Protein AF-A0A3M1QID0-F1 (afdb_monomer)

Structure (mmCIF, N/CA/C/O backbone):
data_AF-A0A3M1QID0-F1
#
_entry.id   AF-A0A3M1QID0-F1
#
loop_
_atom_site.group_PDB
_atom_site.id
_atom_site.type_symbol
_atom_site.label_atom_id
_atom_site.label_alt_id
_atom_site.label_comp_id
_atom_site.label_asym_id
_atom_site.label_entity_id
_atom_site.label_seq_id
_atom_site.pdbx_PDB_ins_code
_atom_site.Cartn_x
_atom_site.Cartn_y
_atom_site.Cartn_z
_atom_site.occupancy
_atom_site.B_iso_or_equiv
_atom_site.auth_seq_id
_atom_site.auth_comp_id
_atom_site.auth_asym_id
_atom_site.auth_atom_id
_atom_site.pdbx_PDB_model_num
ATOM 1 N N . MET A 1 1 ? -3.980 -18.254 -48.954 1.00 42.53 1 MET A N 1
ATOM 2 C CA . MET A 1 1 ? -3.684 -19.179 -47.838 1.00 42.53 1 MET A CA 1
ATOM 3 C C . MET A 1 1 ? -2.263 -19.704 -47.982 1.00 42.53 1 MET A C 1
ATOM 5 O O . MET A 1 1 ? -1.994 -20.414 -48.941 1.00 42.53 1 MET A O 1
ATOM 9 N N . ARG A 1 2 ? -1.360 -19.345 -47.063 1.00 31.91 2 ARG A N 1
ATOM 10 C CA . ARG A 1 2 ? -0.103 -20.068 -46.812 1.00 31.91 2 ARG A CA 1
ATOM 11 C C . ARG A 1 2 ? 0.098 -20.136 -45.296 1.00 31.91 2 ARG A C 1
ATOM 13 O O . ARG A 1 2 ? 0.408 -19.140 -44.660 1.00 31.91 2 ARG A O 1
ATOM 20 N N . THR A 1 3 ? -0.290 -21.299 -44.778 1.00 32.94 3 THR A N 1
ATOM 21 C CA . THR A 1 3 ? 0.279 -22.064 -43.659 1.00 32.94 3 THR A CA 1
ATOM 22 C C . THR A 1 3 ? 1.060 -21.300 -42.591 1.00 32.94 3 THR A C 1
ATOM 24 O O . THR A 1 3 ? 2.197 -20.888 -42.797 1.00 32.94 3 THR A O 1
ATOM 27 N N . GLY A 1 4 ? 0.461 -21.222 -41.401 1.00 40.59 4 GLY A N 1
ATOM 28 C CA . GLY A 1 4 ? 1.170 -20.901 -40.173 1.00 40.59 4 GLY A CA 1
ATOM 29 C C . GLY A 1 4 ? 2.030 -22.062 -39.679 1.00 40.59 4 GLY A C 1
ATOM 30 O O . GLY A 1 4 ? 1.655 -23.224 -39.815 1.00 40.59 4 GLY A O 1
ATOM 31 N N . VAL A 1 5 ? 3.144 -21.704 -39.041 1.00 35.25 5 VAL A N 1
ATOM 32 C CA . VAL A 1 5 ? 3.757 -22.443 -37.933 1.00 35.25 5 VAL A CA 1
ATOM 33 C C . VAL A 1 5 ? 4.353 -21.394 -36.986 1.00 35.25 5 VAL A C 1
ATOM 35 O O . VAL A 1 5 ? 5.498 -20.990 -37.143 1.00 35.25 5 VAL A O 1
ATOM 38 N N . LEU A 1 6 ? 3.580 -20.928 -36.002 1.00 33.59 6 LEU A N 1
ATOM 39 C CA . LEU A 1 6 ? 4.153 -20.310 -34.803 1.00 33.59 6 LEU A CA 1
ATOM 40 C C . LEU A 1 6 ? 4.388 -21.436 -33.794 1.00 33.59 6 LEU A C 1
ATOM 42 O O . LEU A 1 6 ? 3.472 -21.859 -33.093 1.00 33.59 6 LEU A O 1
ATOM 46 N N . LYS A 1 7 ? 5.615 -21.960 -33.754 1.00 45.12 7 LYS A N 1
ATOM 47 C CA . LYS A 1 7 ? 6.103 -22.814 -32.660 1.00 45.12 7 LYS A CA 1
ATOM 48 C C . LYS A 1 7 ? 7.164 -22.046 -31.869 1.00 45.12 7 LYS A C 1
ATOM 50 O O . LYS A 1 7 ? 8.354 -22.250 -32.068 1.00 45.12 7 LYS A O 1
ATOM 55 N N . LEU A 1 8 ? 6.709 -21.130 -31.015 1.00 41.72 8 LEU A N 1
ATOM 56 C CA . LEU A 1 8 ? 7.476 -20.404 -29.989 1.00 41.72 8 LEU A CA 1
ATOM 57 C C . LEU A 1 8 ? 7.807 -21.258 -28.753 1.00 41.72 8 LEU A C 1
ATOM 59 O O . LEU A 1 8 ? 7.217 -21.032 -27.704 1.00 41.72 8 LEU A O 1
ATOM 63 N N . ASN A 1 9 ? 8.702 -22.248 -28.848 1.00 41.19 9 ASN A N 1
ATOM 64 C CA . ASN A 1 9 ? 9.248 -22.907 -27.651 1.00 41.19 9 ASN A CA 1
ATOM 65 C C . ASN A 1 9 ? 10.181 -21.946 -26.884 1.00 41.19 9 ASN A C 1
ATOM 67 O O . ASN A 1 9 ? 11.049 -21.301 -27.470 1.00 41.19 9 ASN A O 1
ATOM 71 N N . ASN A 1 10 ? 10.032 -21.906 -25.558 1.00 48.72 10 ASN A N 1
ATOM 72 C CA . ASN A 1 10 ? 10.551 -20.885 -24.636 1.00 48.72 10 ASN A CA 1
ATOM 73 C C . ASN A 1 10 ? 12.077 -20.944 -24.344 1.00 48.72 10 ASN A C 1
ATOM 75 O O . ASN A 1 10 ? 12.489 -20.881 -23.187 1.00 48.72 10 ASN A O 1
ATOM 79 N N . LYS A 1 11 ? 12.934 -21.133 -25.364 1.00 53.72 11 LYS A N 1
ATOM 80 C CA . LYS A 1 11 ? 14.414 -21.184 -25.226 1.00 53.72 11 LYS A CA 1
ATOM 81 C C . LYS A 1 11 ? 15.200 -20.871 -26.520 1.00 53.72 11 LYS A C 1
ATOM 83 O O . LYS A 1 11 ? 16.335 -21.319 -26.671 1.00 53.72 11 LYS A O 1
ATOM 88 N N . ALA A 1 12 ? 14.618 -20.142 -27.476 1.00 73.00 12 ALA A N 1
ATOM 89 C CA . ALA A 1 12 ? 15.264 -19.869 -28.765 1.00 73.00 12 ALA A CA 1
ATOM 90 C C . ALA A 1 12 ? 16.208 -18.646 -28.723 1.00 73.00 12 ALA A C 1
ATOM 92 O O . ALA A 1 12 ? 15.858 -17.584 -28.202 1.00 73.00 12 ALA A O 1
ATOM 93 N N . LEU A 1 13 ? 17.408 -18.810 -29.292 1.00 88.94 13 LEU A N 1
ATOM 94 C CA . LEU A 1 13 ? 18.348 -17.733 -29.607 1.00 88.94 13 LEU A CA 1
ATOM 95 C C . LEU A 1 13 ? 18.181 -17.347 -31.081 1.00 88.94 13 LEU A C 1
ATOM 97 O O . LEU A 1 13 ? 18.498 -18.148 -31.957 1.00 88.94 13 LEU A O 1
ATOM 101 N N . LEU A 1 14 ? 17.724 -16.126 -31.329 1.00 93.50 14 LEU A N 1
ATOM 102 C CA . LEU A 1 14 ? 17.478 -15.560 -32.649 1.00 93.50 14 LEU A CA 1
ATOM 103 C C . LEU A 1 14 ? 18.745 -14.958 -33.254 1.00 93.50 14 LEU A C 1
ATOM 105 O O . LEU A 1 14 ? 19.586 -14.377 -32.561 1.00 93.50 14 LEU A O 1
ATOM 109 N N . THR A 1 15 ? 18.857 -15.065 -34.566 1.00 95.50 15 THR A N 1
ATOM 110 C CA . THR A 1 15 ? 19.813 -14.336 -35.398 1.00 95.50 15 THR A CA 1
ATOM 111 C C . THR A 1 15 ? 19.388 -12.881 -35.579 1.00 95.50 15 THR A C 1
ATOM 113 O O . THR A 1 15 ? 18.248 -12.500 -35.329 1.00 95.50 15 THR A O 1
ATOM 116 N N . VAL A 1 16 ? 20.314 -12.044 -36.046 1.00 95.88 16 VAL A N 1
ATOM 117 C CA . VAL A 1 16 ? 20.016 -10.636 -36.340 1.00 95.88 16 VAL A CA 1
ATOM 118 C C . VAL A 1 16 ? 18.931 -10.490 -37.407 1.00 95.88 16 VAL A C 1
ATOM 120 O O . VAL A 1 16 ? 18.099 -9.597 -37.277 1.00 95.88 16 VAL A O 1
ATOM 123 N N . ASP A 1 17 ? 18.920 -11.363 -38.414 1.00 94.62 17 ASP A N 1
ATOM 124 C CA . ASP A 1 17 ? 17.930 -11.321 -39.490 1.00 94.62 17 ASP A CA 1
ATOM 125 C C . ASP A 1 17 ? 16.536 -11.701 -38.977 1.00 94.62 17 ASP A C 1
ATOM 127 O O . ASP A 1 17 ? 15.576 -10.988 -39.246 1.00 94.62 17 ASP A O 1
ATOM 131 N N . GLU A 1 18 ? 16.425 -12.722 -38.122 1.00 93.62 18 GLU A N 1
ATOM 132 C CA . GLU A 1 18 ? 15.147 -13.083 -37.488 1.00 93.62 18 GLU A CA 1
ATOM 133 C C . GLU A 1 18 ? 14.607 -11.959 -36.592 1.00 93.62 18 GLU A C 1
ATOM 135 O O . GLU A 1 18 ? 13.407 -11.687 -36.592 1.00 93.62 18 GLU A O 1
ATOM 140 N N . VAL A 1 19 ? 15.479 -11.259 -35.855 1.00 94.56 19 VAL A N 1
ATOM 141 C CA . VAL A 1 19 ? 15.074 -10.088 -35.056 1.00 94.56 19 VAL A CA 1
ATOM 142 C C . VAL A 1 19 ? 14.660 -8.916 -35.944 1.00 94.56 19 VAL A C 1
ATOM 144 O O . VAL A 1 19 ? 13.707 -8.205 -35.626 1.00 94.56 19 VAL A O 1
ATOM 147 N N . ALA A 1 20 ? 15.364 -8.703 -37.053 1.00 94.69 20 ALA A N 1
ATOM 148 C CA . ALA A 1 20 ? 15.052 -7.656 -38.017 1.00 94.69 20 ALA A CA 1
ATOM 149 C C . ALA A 1 20 ? 13.682 -7.888 -38.670 1.00 94.69 20 ALA A C 1
ATOM 151 O O . ALA A 1 20 ? 12.858 -6.971 -38.696 1.00 94.69 20 ALA A O 1
ATOM 152 N N . ASP A 1 21 ? 13.415 -9.123 -39.096 1.00 93.00 21 ASP A N 1
ATOM 153 C CA . ASP A 1 21 ? 12.131 -9.544 -39.655 1.00 93.00 21 ASP A CA 1
ATOM 154 C C . ASP A 1 21 ? 11.003 -9.412 -38.627 1.00 93.00 21 ASP A C 1
ATOM 156 O O . ASP A 1 21 ? 9.942 -8.857 -38.928 1.00 93.00 21 ASP A O 1
ATOM 160 N N . PHE A 1 22 ? 11.247 -9.855 -37.390 1.00 88.00 22 PHE A N 1
ATOM 161 C CA . PHE A 1 22 ? 10.277 -9.779 -36.299 1.00 88.00 22 PHE A CA 1
ATOM 162 C C . PHE A 1 22 ? 9.887 -8.333 -35.962 1.00 88.00 22 PHE A C 1
ATOM 164 O O . PHE A 1 22 ? 8.703 -8.001 -35.906 1.00 88.00 22 PHE A O 1
ATOM 171 N N . LEU A 1 23 ? 10.877 -7.450 -35.798 1.00 89.81 23 LEU A N 1
ATOM 172 C CA . LEU A 1 23 ? 10.670 -6.037 -35.455 1.00 89.81 23 LEU A CA 1
ATOM 173 C C . LEU A 1 23 ? 10.351 -5.153 -36.672 1.00 89.81 23 LEU A C 1
ATOM 175 O O . LEU A 1 23 ? 10.132 -3.952 -36.512 1.00 89.81 23 LEU A O 1
ATOM 179 N N . ARG A 1 24 ? 10.342 -5.725 -37.884 1.00 91.06 24 ARG A N 1
ATOM 180 C CA . ARG A 1 24 ? 10.158 -5.020 -39.165 1.00 91.06 24 ARG A CA 1
ATOM 181 C C . ARG A 1 24 ? 11.129 -3.849 -39.355 1.00 91.06 24 ARG A C 1
ATOM 183 O O . ARG A 1 24 ? 10.747 -2.767 -39.803 1.00 91.06 24 ARG A O 1
ATOM 190 N N . VAL A 1 25 ? 12.400 -4.069 -39.030 1.00 94.19 25 VAL A N 1
ATOM 191 C CA . VAL A 1 25 ? 13.491 -3.106 -39.251 1.00 94.19 25 VAL A CA 1
ATOM 192 C C . VAL A 1 25 ? 14.590 -3.719 -40.112 1.00 94.19 25 VAL A C 1
ATOM 194 O O . VAL A 1 25 ? 14.644 -4.921 -40.314 1.00 94.19 25 VAL A O 1
ATOM 197 N N . ALA A 1 26 ? 15.516 -2.899 -40.611 1.00 95.56 26 ALA A N 1
ATOM 198 C CA . ALA A 1 26 ? 16.684 -3.413 -41.322 1.00 95.56 26 ALA A CA 1
ATOM 199 C C . ALA A 1 26 ? 17.686 -4.106 -40.361 1.00 95.56 26 ALA A C 1
ATOM 201 O O . ALA A 1 26 ? 17.947 -3.558 -39.283 1.00 95.56 26 ALA A O 1
ATOM 202 N N . PRO A 1 27 ? 18.366 -5.202 -40.762 1.00 96.56 27 PRO A N 1
ATOM 203 C CA . PRO A 1 27 ? 19.400 -5.877 -39.957 1.00 96.56 27 PRO A CA 1
ATOM 204 C C . PRO A 1 27 ? 20.499 -4.945 -39.422 1.00 96.56 27 PRO A C 1
ATOM 206 O O . PRO A 1 27 ? 20.942 -5.055 -38.278 1.00 96.56 27 PRO A O 1
ATOM 209 N N . ASN A 1 28 ? 20.898 -3.940 -40.210 1.00 96.69 28 ASN A N 1
ATOM 210 C CA . ASN A 1 28 ? 21.876 -2.929 -39.791 1.00 96.69 28 ASN A CA 1
ATOM 211 C C . ASN A 1 28 ? 21.433 -2.124 -38.561 1.00 96.69 28 ASN A C 1
ATOM 213 O O . ASN A 1 28 ? 22.271 -1.735 -37.743 1.00 96.69 28 ASN A O 1
ATOM 217 N N . THR A 1 29 ? 20.129 -1.896 -38.406 1.00 94.75 29 THR A N 1
ATOM 218 C CA . THR A 1 29 ? 19.561 -1.233 -37.232 1.00 94.75 29 THR A CA 1
ATOM 219 C C . THR A 1 29 ? 19.743 -2.097 -35.986 1.00 94.75 29 THR A C 1
ATOM 221 O O . THR A 1 29 ? 20.198 -1.588 -34.961 1.00 94.75 29 THR A O 1
ATOM 224 N N . VAL A 1 30 ? 19.501 -3.405 -36.096 1.00 95.88 30 VAL A N 1
ATOM 225 C CA . VAL A 1 30 ? 19.703 -4.371 -35.007 1.00 95.88 30 VAL A CA 1
ATOM 226 C C . VAL A 1 30 ? 21.186 -4.478 -34.637 1.00 95.88 30 VAL A C 1
ATOM 228 O O . VAL A 1 30 ? 21.539 -4.376 -33.463 1.00 95.88 30 VAL A O 1
ATOM 231 N N . TYR A 1 31 ? 22.093 -4.553 -35.619 1.00 96.44 31 TYR A N 1
ATOM 232 C CA . TYR A 1 31 ? 23.538 -4.507 -35.352 1.00 96.44 31 TYR A CA 1
ATOM 233 C C . TYR A 1 31 ? 23.987 -3.217 -34.663 1.00 96.44 31 TYR A C 1
ATOM 235 O O . TYR A 1 31 ? 24.939 -3.243 -33.880 1.00 96.44 31 TYR A O 1
ATOM 243 N N . ARG A 1 32 ? 23.369 -2.076 -34.989 1.00 95.81 32 ARG A N 1
ATOM 244 C CA . ARG A 1 32 ? 23.659 -0.799 -34.328 1.00 95.81 32 ARG A CA 1
ATOM 245 C C . ARG A 1 32 ? 23.205 -0.835 -32.872 1.00 95.81 32 ARG A C 1
ATOM 247 O O . ARG A 1 32 ? 23.977 -0.427 -32.013 1.00 95.81 32 ARG A O 1
ATOM 254 N N . TRP A 1 33 ? 22.014 -1.365 -32.596 1.00 96.88 33 TRP A N 1
ATOM 255 C CA . TRP A 1 33 ? 21.509 -1.525 -31.231 1.00 96.88 33 TRP A CA 1
ATOM 256 C C . TRP A 1 33 ? 22.369 -2.469 -30.392 1.00 96.88 33 TRP A C 1
ATOM 258 O O . TRP A 1 33 ? 22.655 -2.154 -29.242 1.00 96.88 33 TRP A O 1
ATOM 268 N N . LEU A 1 34 ? 22.839 -3.577 -30.970 1.00 95.44 34 LEU A N 1
ATOM 269 C CA . LEU A 1 34 ? 23.759 -4.501 -30.298 1.00 95.44 34 LEU A CA 1
ATOM 270 C C . LEU A 1 34 ? 25.093 -3.826 -29.959 1.00 95.44 34 LEU A C 1
ATOM 272 O O . LEU A 1 34 ? 25.592 -3.943 -28.844 1.00 95.44 34 LEU A O 1
ATOM 276 N N . ARG A 1 35 ? 25.662 -3.078 -30.913 1.00 91.88 35 ARG A N 1
ATOM 277 C CA . ARG A 1 35 ? 26.931 -2.357 -30.721 1.00 91.88 35 ARG A CA 1
ATOM 278 C C . ARG A 1 35 ? 26.826 -1.230 -29.698 1.00 91.88 35 ARG A C 1
ATOM 280 O O . ARG A 1 35 ? 27.796 -0.976 -28.995 1.00 91.88 35 ARG A O 1
ATOM 287 N N . SER A 1 36 ? 25.676 -0.564 -29.624 1.00 87.62 36 SER A N 1
ATOM 288 C CA . SER A 1 36 ? 25.431 0.507 -28.656 1.00 87.62 36 SER A CA 1
ATOM 289 C C . SER A 1 36 ? 24.945 -0.000 -27.295 1.00 87.62 36 SER A C 1
ATOM 291 O O . SER A 1 36 ? 24.680 0.816 -26.421 1.00 87.62 36 SER A O 1
ATOM 293 N N . GLY A 1 37 ? 24.739 -1.312 -27.127 1.00 88.31 37 GLY A N 1
ATOM 294 C CA . GLY A 1 37 ? 24.158 -1.901 -25.916 1.00 88.31 37 GLY A CA 1
ATOM 295 C C . GLY A 1 37 ? 22.661 -1.631 -25.720 1.00 88.31 37 GLY A C 1
ATOM 296 O O . GLY A 1 37 ? 22.132 -1.929 -24.655 1.00 88.31 37 GLY A O 1
ATOM 297 N N . LYS A 1 38 ? 21.966 -1.088 -26.731 1.00 84.50 38 LYS A N 1
ATOM 298 C CA . LYS A 1 38 ? 20.527 -0.777 -26.661 1.00 84.50 38 LYS A CA 1
ATOM 299 C C . LYS A 1 38 ? 19.665 -2.049 -26.641 1.00 84.50 38 LYS A C 1
ATOM 301 O O . LYS A 1 38 ? 18.613 -2.060 -26.018 1.00 84.50 38 LYS A O 1
ATOM 306 N N . ILE A 1 39 ? 20.122 -3.111 -27.302 1.00 92.00 39 ILE A N 1
ATOM 307 C CA . ILE A 1 39 ? 19.584 -4.466 -27.148 1.00 92.00 39 ILE A CA 1
ATOM 308 C C . ILE A 1 39 ? 20.739 -5.380 -26.741 1.00 92.00 39 ILE A C 1
ATOM 310 O O . ILE A 1 39 ? 21.833 -5.287 -27.307 1.00 92.00 39 ILE A O 1
ATOM 314 N N . LYS A 1 40 ? 20.527 -6.232 -25.736 1.00 90.75 40 LYS A N 1
ATOM 315 C CA . LYS A 1 40 ? 21.556 -7.174 -25.283 1.00 90.75 40 LYS A CA 1
ATOM 316 C C . LYS A 1 40 ? 21.588 -8.385 -26.213 1.00 90.75 40 LYS A C 1
ATOM 318 O O . LYS A 1 40 ? 20.560 -8.877 -26.655 1.00 90.75 40 LYS A O 1
ATOM 323 N N . GLY A 1 41 ? 22.779 -8.889 -26.496 1.00 91.75 41 GLY A N 1
ATOM 324 C CA . GLY A 1 41 ? 22.961 -10.118 -27.258 1.00 91.75 41 GLY A CA 1
ATOM 325 C C . GLY A 1 41 ? 24.248 -10.809 -26.847 1.00 91.75 41 GLY A C 1
ATOM 326 O O . GLY A 1 41 ? 25.115 -10.216 -26.204 1.00 91.75 41 GLY A O 1
ATOM 327 N N . THR A 1 42 ? 24.385 -12.067 -27.232 1.00 92.88 42 THR A N 1
ATOM 328 C CA . THR A 1 42 ? 25.607 -12.841 -27.037 1.00 92.88 42 THR A CA 1
ATOM 329 C C . THR A 1 42 ? 26.225 -13.118 -28.392 1.00 92.88 42 THR A C 1
ATOM 331 O O . THR A 1 42 ? 25.551 -13.534 -29.334 1.00 92.88 42 THR A O 1
ATOM 334 N N . LYS A 1 43 ? 27.530 -12.887 -28.506 1.00 91.62 43 LYS A N 1
ATOM 335 C CA . LYS A 1 43 ? 28.266 -13.224 -29.717 1.00 91.62 43 LYS A CA 1
ATOM 336 C C . LYS A 1 43 ? 28.689 -14.688 -29.649 1.00 91.62 43 LYS A C 1
ATOM 338 O O . LYS A 1 43 ? 29.440 -15.067 -28.754 1.00 91.62 43 LYS A O 1
ATOM 343 N N . ILE A 1 44 ? 28.204 -15.500 -30.584 1.00 89.44 44 ILE A N 1
ATOM 344 C CA . ILE A 1 44 ? 28.555 -16.918 -30.704 1.00 89.44 44 ILE A CA 1
ATOM 345 C C . ILE A 1 44 ? 29.288 -17.084 -32.036 1.00 89.44 44 ILE A C 1
ATOM 347 O O . ILE A 1 44 ? 28.708 -16.968 -33.115 1.00 89.44 44 ILE A O 1
ATOM 351 N N . GLY A 1 45 ? 30.608 -17.272 -31.963 1.00 91.62 45 GLY A N 1
ATOM 352 C CA . GLY A 1 45 ? 31.477 -17.227 -33.138 1.00 91.62 45 GLY A CA 1
ATOM 353 C C . GLY A 1 45 ? 31.491 -15.836 -33.788 1.00 91.62 45 GLY A C 1
ATOM 354 O O . GLY A 1 45 ? 31.833 -14.838 -33.150 1.00 91.62 45 GLY A O 1
ATOM 355 N N . LYS A 1 46 ? 31.143 -15.763 -35.080 1.00 88.44 46 LYS A N 1
ATOM 356 C CA . LYS A 1 46 ? 31.091 -14.497 -35.840 1.00 88.44 46 LYS A CA 1
ATOM 357 C C . LYS A 1 46 ? 29.721 -13.822 -35.813 1.00 88.44 46 LYS A C 1
ATOM 359 O O . LYS A 1 46 ? 29.610 -12.681 -36.255 1.00 88.44 46 LYS A O 1
ATOM 364 N N . GLU A 1 47 ? 28.708 -14.488 -35.277 1.00 91.50 47 GLU A N 1
ATOM 365 C CA . GLU A 1 47 ? 27.331 -14.024 -35.348 1.00 91.50 47 GLU A CA 1
ATOM 366 C C . GLU A 1 47 ? 26.806 -13.598 -33.979 1.00 91.50 47 GLU A C 1
ATOM 368 O O . GLU A 1 47 ? 27.253 -14.066 -32.930 1.00 91.50 47 GLU A O 1
ATOM 373 N N . TRP A 1 48 ? 25.838 -12.687 -33.998 1.00 95.69 48 TRP A N 1
ATOM 374 C CA . TRP A 1 48 ? 25.085 -12.332 -32.806 1.00 95.69 48 TRP A CA 1
ATOM 375 C C . TRP A 1 48 ? 23.900 -13.271 -32.640 1.00 95.69 48 TRP A C 1
ATOM 377 O O . TRP A 1 48 ? 23.281 -13.714 -33.614 1.00 95.69 48 TRP A O 1
ATOM 387 N N . ARG A 1 49 ? 23.607 -13.564 -31.381 1.00 94.06 49 ARG A N 1
ATOM 388 C CA . ARG A 1 49 ? 22.432 -14.291 -30.941 1.00 94.06 49 ARG A CA 1
ATOM 389 C C . ARG A 1 49 ? 21.717 -13.478 -29.879 1.00 94.06 49 ARG A C 1
ATOM 391 O O . ARG A 1 49 ? 22.351 -12.965 -28.958 1.00 94.06 49 ARG A O 1
ATOM 398 N N . ILE A 1 50 ? 20.412 -13.342 -30.030 1.00 93.75 50 ILE A N 1
ATOM 399 C CA . ILE A 1 50 ? 19.556 -12.543 -29.157 1.00 93.75 50 ILE A CA 1
ATOM 400 C C . ILE A 1 50 ? 18.485 -13.488 -28.636 1.00 93.75 50 ILE A C 1
ATOM 402 O O . ILE A 1 50 ? 17.843 -14.172 -29.427 1.00 93.75 50 ILE A O 1
ATOM 406 N N . SER A 1 51 ? 18.312 -13.604 -27.322 1.00 90.06 51 SER A N 1
ATOM 407 C CA . SER A 1 51 ? 17.216 -14.433 -26.820 1.00 90.06 51 SER A CA 1
ATOM 408 C C . SER A 1 51 ? 15.883 -13.814 -27.228 1.00 90.06 51 SER A C 1
ATOM 410 O O . SER A 1 51 ? 15.734 -12.592 -27.182 1.00 90.06 51 SER A O 1
ATOM 412 N N . GLN A 1 52 ? 14.911 -14.655 -27.591 1.00 83.06 52 GLN A N 1
ATOM 413 C CA . GLN A 1 52 ? 13.546 -14.205 -27.890 1.00 83.06 52 GLN A CA 1
ATOM 414 C C . GLN A 1 52 ? 13.016 -13.278 -26.782 1.00 83.06 52 GLN A C 1
ATOM 416 O O . GLN A 1 52 ? 12.505 -12.209 -27.079 1.00 83.06 52 GLN A O 1
ATOM 421 N N . SER A 1 53 ? 13.279 -13.609 -25.511 1.00 73.88 53 SER A N 1
ATOM 422 C CA . SER A 1 53 ? 12.884 -12.789 -24.361 1.00 73.88 53 SER A CA 1
ATOM 423 C C . SER A 1 53 ? 13.416 -11.352 -24.402 1.00 73.88 53 SER A C 1
ATOM 425 O O . SER A 1 53 ? 12.688 -10.432 -24.057 1.00 73.88 53 SER A O 1
ATOM 427 N N . VAL A 1 54 ? 14.662 -11.141 -24.840 1.00 82.69 54 VAL A N 1
ATOM 428 C CA . VAL A 1 54 ? 15.253 -9.798 -24.944 1.00 82.69 54 VAL A CA 1
ATOM 429 C C . VAL A 1 54 ? 14.642 -9.029 -26.114 1.00 82.69 54 VAL A C 1
ATOM 431 O O . VAL A 1 54 ? 14.505 -7.812 -26.042 1.00 82.69 54 VAL A O 1
ATOM 434 N N . VAL A 1 55 ? 14.262 -9.722 -27.191 1.00 87.69 55 VAL A N 1
ATOM 435 C CA . VAL A 1 55 ? 13.555 -9.104 -28.321 1.00 87.69 55 VAL A CA 1
ATOM 436 C C . VAL A 1 55 ? 12.141 -8.706 -27.927 1.00 87.69 55 VAL A C 1
ATOM 438 O O . VAL A 1 55 ? 11.726 -7.595 -28.240 1.00 87.69 55 VAL A O 1
ATOM 441 N N . ASP A 1 56 ? 11.431 -9.577 -27.215 1.00 78.94 56 ASP A N 1
ATOM 442 C CA . ASP A 1 56 ? 10.075 -9.312 -26.742 1.00 78.94 56 ASP A CA 1
ATOM 443 C C . ASP A 1 56 ? 10.058 -8.147 -25.740 1.00 78.94 56 ASP A C 1
ATOM 445 O O . ASP A 1 56 ? 9.227 -7.252 -25.859 1.00 78.94 56 ASP A O 1
ATOM 449 N N . GLU A 1 57 ? 11.016 -8.091 -24.807 1.00 74.94 57 GLU A N 1
ATOM 450 C CA . GLU A 1 57 ? 11.216 -6.954 -23.892 1.00 74.94 57 GLU A CA 1
ATOM 451 C C . GLU A 1 57 ? 11.499 -5.664 -24.670 1.00 74.94 57 GLU A C 1
ATOM 453 O O . GLU A 1 57 ? 10.841 -4.645 -24.470 1.00 74.94 57 GLU A O 1
ATOM 458 N N . PHE A 1 58 ? 12.425 -5.720 -25.629 1.00 84.19 58 PHE A N 1
ATOM 459 C CA . PHE A 1 58 ? 12.790 -4.571 -26.454 1.00 84.19 58 PHE A CA 1
ATOM 460 C C . PHE A 1 58 ? 11.629 -4.050 -27.318 1.00 84.19 58 PHE A C 1
ATOM 462 O O . PHE A 1 58 ? 11.545 -2.852 -27.591 1.00 84.19 58 PHE A O 1
ATOM 469 N N . ALA A 1 59 ? 10.742 -4.945 -27.754 1.00 82.00 59 ALA A N 1
ATOM 470 C CA . ALA A 1 59 ? 9.551 -4.629 -28.536 1.00 82.00 59 ALA A CA 1
ATOM 471 C C . ALA A 1 59 ? 8.364 -4.149 -27.683 1.00 82.00 59 ALA A C 1
ATOM 473 O O . ALA A 1 59 ? 7.330 -3.791 -28.246 1.00 82.00 59 ALA A O 1
ATOM 474 N N . GLY A 1 60 ? 8.480 -4.188 -26.349 1.00 68.44 60 GLY A N 1
ATOM 475 C CA . GLY A 1 60 ? 7.352 -3.984 -25.436 1.00 68.44 60 GLY A CA 1
ATOM 476 C C . GLY A 1 60 ? 6.304 -5.104 -25.498 1.00 68.44 60 GLY A C 1
ATOM 477 O O . GLY A 1 60 ? 5.187 -4.920 -25.028 1.00 68.44 60 GLY A O 1
ATOM 478 N N . LEU A 1 61 ? 6.645 -6.252 -26.096 1.00 60.56 61 LEU A N 1
ATOM 479 C CA . LEU A 1 61 ? 5.785 -7.435 -26.221 1.00 60.56 61 LEU A CA 1
ATOM 480 C C . LEU A 1 61 ? 5.839 -8.331 -24.979 1.00 60.56 61 LEU A C 1
ATOM 482 O O . LEU A 1 61 ? 4.902 -9.088 -24.737 1.00 60.56 61 LEU A O 1
ATOM 486 N N . ASN A 1 62 ? 6.871 -8.190 -24.142 1.00 48.16 62 ASN A N 1
ATOM 487 C CA . ASN A 1 62 ? 6.814 -8.642 -22.753 1.00 48.16 62 ASN A CA 1
ATOM 488 C C . ASN A 1 62 ? 6.040 -7.635 -21.890 1.00 48.16 62 ASN A C 1
ATOM 490 O O . ASN A 1 62 ? 6.575 -7.124 -20.923 1.00 48.16 62 ASN A O 1
ATOM 494 N N . THR A 1 63 ? 4.777 -7.378 -22.238 1.00 47.28 63 THR A N 1
ATOM 495 C CA . THR A 1 63 ? 3.738 -7.063 -21.235 1.00 47.28 63 THR A CA 1
ATOM 496 C C . THR A 1 63 ? 3.100 -8.353 -20.691 1.00 47.28 63 THR A C 1
ATOM 498 O O . THR A 1 63 ? 2.067 -8.334 -20.027 1.00 47.28 63 THR A O 1
ATOM 501 N N . THR A 1 64 ? 3.677 -9.511 -21.033 1.00 45.75 64 THR A N 1
ATOM 502 C CA . THR A 1 64 ? 3.246 -10.838 -20.587 1.00 45.75 64 THR A CA 1
ATOM 503 C C . THR A 1 64 ? 4.453 -11.720 -20.267 1.00 45.75 64 THR A C 1
ATOM 505 O O . THR A 1 64 ? 4.672 -12.763 -20.888 1.00 45.75 64 THR A O 1
ATOM 508 N N . GLY A 1 65 ? 5.251 -11.301 -19.286 1.00 36.09 65 GLY A N 1
ATOM 509 C CA . GLY A 1 65 ? 6.258 -12.127 -18.619 1.00 36.09 65 GLY A CA 1
ATOM 510 C C . GLY A 1 65 ? 5.674 -12.911 -17.440 1.00 36.09 65 GLY A C 1
ATOM 511 O O . GLY A 1 65 ? 6.035 -12.663 -16.299 1.00 36.09 65 GLY A O 1
ATOM 512 N N . GLY A 1 66 ? 4.788 -13.872 -17.724 1.00 37.09 66 GLY A N 1
ATOM 513 C CA . GLY A 1 66 ? 4.213 -14.813 -16.752 1.00 37.09 66 GLY A CA 1
ATOM 514 C C . GLY A 1 66 ? 2.686 -14.774 -16.739 1.00 37.09 66 GLY A C 1
ATOM 515 O O . GLY A 1 66 ? 2.079 -13.724 -16.580 1.00 37.09 66 GLY A O 1
ATOM 516 N N . ARG A 1 67 ? 2.022 -15.926 -16.908 1.00 43.09 67 ARG A N 1
ATOM 517 C CA . ARG A 1 67 ? 0.586 -16.058 -16.596 1.00 43.09 67 ARG A CA 1
ATOM 518 C C . ARG A 1 67 ? 0.414 -16.082 -15.074 1.00 43.09 67 ARG A C 1
ATOM 520 O O . ARG A 1 67 ? 0.043 -17.106 -14.508 1.00 43.09 67 ARG A O 1
ATOM 527 N N . GLY A 1 68 ? 0.768 -14.983 -14.426 1.00 47.84 68 GLY A N 1
ATOM 528 C CA . GLY A 1 68 ? 0.264 -14.617 -13.116 1.00 47.84 68 GLY A CA 1
ATOM 529 C C . GLY A 1 68 ? -0.956 -13.708 -13.295 1.00 47.84 68 GLY A C 1
ATOM 530 O O . GLY A 1 68 ? -1.096 -13.075 -14.344 1.00 47.84 68 GLY A O 1
ATOM 531 N N . PRO A 1 69 ? -1.875 -13.669 -12.326 1.00 49.62 69 PRO A N 1
ATOM 532 C CA . PRO A 1 69 ? -2.883 -12.612 -12.271 1.00 49.62 69 PRO A CA 1
ATOM 533 C C . PRO A 1 69 ? -2.212 -11.229 -12.255 1.00 49.62 69 PRO A C 1
ATOM 535 O O . PRO A 1 69 ? -1.142 -11.067 -11.667 1.00 49.62 69 PRO A O 1
ATOM 538 N N . SER A 1 70 ? -2.838 -10.229 -12.882 1.00 71.00 70 SER A N 1
ATOM 539 C CA . SER A 1 70 ? -2.411 -8.836 -12.707 1.00 71.00 70 SER A CA 1
ATOM 540 C C . SER A 1 70 ? -2.541 -8.421 -11.237 1.00 71.00 70 SER A C 1
ATOM 542 O O . SER A 1 70 ? -3.276 -9.046 -10.468 1.00 71.00 70 SER A O 1
ATOM 544 N N . LEU A 1 71 ? -1.853 -7.348 -10.833 1.00 72.00 71 LEU A N 1
ATOM 545 C CA . LEU A 1 71 ? -1.975 -6.815 -9.474 1.00 72.00 71 LEU A CA 1
ATOM 546 C C . LEU A 1 71 ? -3.445 -6.558 -9.114 1.00 72.00 71 LEU A C 1
ATOM 548 O O . LEU A 1 71 ? -3.907 -7.018 -8.077 1.00 72.00 71 LEU A O 1
ATOM 552 N N . GLN A 1 72 ? -4.187 -5.915 -10.016 1.00 72.94 72 GLN A N 1
ATOM 553 C CA . GLN A 1 72 ? -5.620 -5.677 -9.853 1.00 72.94 72 GLN A CA 1
ATOM 554 C C . GLN A 1 72 ? -6.388 -6.994 -9.652 1.00 72.94 72 GLN A C 1
ATOM 556 O O . GLN A 1 72 ? -7.071 -7.152 -8.650 1.00 72.94 72 GLN A O 1
ATOM 561 N N . GLN A 1 73 ? -6.172 -7.996 -10.512 1.00 72.25 73 GLN A N 1
ATOM 562 C CA . GLN A 1 73 ? -6.835 -9.303 -10.393 1.00 72.25 73 GLN A CA 1
ATOM 563 C C . GLN A 1 73 ? -6.517 -10.033 -9.079 1.00 72.25 73 GLN A C 1
ATOM 565 O O . GLN A 1 73 ? -7.373 -10.742 -8.548 1.00 72.25 73 GLN A O 1
ATOM 570 N N . LEU A 1 74 ? -5.297 -9.897 -8.549 1.00 74.69 74 LEU A N 1
ATOM 571 C CA . LEU A 1 74 ? -4.940 -10.478 -7.252 1.00 74.69 74 LEU A CA 1
ATOM 572 C C . LEU A 1 74 ? -5.678 -9.818 -6.103 1.00 74.69 74 LEU A C 1
ATOM 574 O O . LEU A 1 74 ? -6.172 -10.531 -5.227 1.00 74.69 74 LEU A O 1
ATOM 578 N N . LEU A 1 75 ? -5.700 -8.485 -6.106 1.00 78.00 75 LEU A N 1
ATOM 579 C CA . LEU A 1 75 ? -6.349 -7.687 -5.074 1.00 78.00 75 LEU A CA 1
ATOM 580 C C . LEU A 1 75 ? -7.871 -7.907 -5.109 1.00 78.00 75 LEU A C 1
ATOM 582 O O . LEU A 1 75 ? -8.476 -8.109 -4.061 1.00 78.00 75 LEU A O 1
ATOM 586 N N . ASP A 1 76 ? -8.472 -7.980 -6.298 1.00 74.94 76 ASP A N 1
ATOM 587 C CA . ASP A 1 76 ? -9.912 -8.208 -6.471 1.00 74.94 76 ASP A CA 1
ATOM 588 C C . ASP A 1 76 ? -10.361 -9.576 -5.943 1.00 74.94 76 ASP A C 1
ATOM 590 O O . ASP A 1 76 ? -11.381 -9.698 -5.267 1.00 74.94 76 ASP A O 1
ATOM 594 N N . ALA A 1 77 ? -9.620 -10.638 -6.275 1.00 69.19 77 ALA A N 1
ATOM 595 C CA . ALA A 1 77 ? -10.100 -12.004 -6.073 1.00 69.19 77 ALA A CA 1
ATOM 596 C C . ALA A 1 77 ? -9.824 -12.573 -4.672 1.00 69.19 77 ALA A C 1
ATOM 598 O O . ALA A 1 77 ? -10.422 -13.585 -4.305 1.00 69.19 77 ALA A O 1
ATOM 599 N N . ASN A 1 78 ? -8.896 -11.986 -3.907 1.00 71.56 78 ASN A N 1
ATOM 600 C CA . ASN A 1 78 ? -8.313 -12.664 -2.743 1.00 71.56 78 ASN A CA 1
ATOM 601 C C . ASN A 1 78 ? -8.346 -11.868 -1.439 1.00 71.56 78 ASN A C 1
ATOM 603 O O . ASN A 1 78 ? -7.788 -12.349 -0.452 1.00 71.56 78 ASN A O 1
ATOM 607 N N . LEU A 1 79 ? -8.950 -10.682 -1.390 1.00 84.75 79 LEU A N 1
ATOM 608 C CA . LEU A 1 79 ? -8.909 -9.845 -0.190 1.00 84.75 79 LEU A CA 1
ATOM 609 C C . LEU A 1 79 ? -10.239 -9.868 0.563 1.00 84.75 79 LEU A C 1
ATOM 611 O O . LEU A 1 79 ? -11.304 -9.610 0.011 1.00 84.75 79 LEU A O 1
ATOM 615 N N . THR A 1 80 ? -10.161 -10.167 1.856 1.00 89.25 80 THR A N 1
ATOM 616 C CA . THR A 1 80 ? -11.300 -10.184 2.777 1.00 89.25 80 THR A CA 1
ATOM 617 C C . THR A 1 80 ? -10.878 -9.509 4.066 1.00 89.25 80 THR A C 1
ATOM 619 O O . THR A 1 80 ? -9.864 -9.896 4.638 1.00 89.25 80 THR A O 1
ATOM 622 N N . ALA A 1 81 ? -11.648 -8.532 4.539 1.00 92.56 81 ALA A N 1
ATOM 623 C CA . ALA A 1 81 ? -11.360 -7.904 5.821 1.00 92.56 81 ALA A CA 1
ATOM 624 C C . ALA A 1 81 ? -11.515 -8.911 6.987 1.00 92.56 81 ALA A C 1
ATOM 626 O O . ALA A 1 81 ? -12.457 -9.712 6.963 1.00 92.56 81 ALA A O 1
ATOM 627 N N . PRO A 1 82 ? -10.669 -8.835 8.030 1.00 94.62 82 PRO A N 1
ATOM 628 C CA . PRO A 1 82 ? -9.510 -7.951 8.144 1.00 94.62 82 PRO A CA 1
ATOM 629 C C . PRO A 1 82 ? -8.313 -8.456 7.323 1.00 94.62 82 PRO A C 1
ATOM 631 O O . PRO A 1 82 ? -8.003 -9.644 7.333 1.00 94.62 82 PRO A O 1
ATOM 634 N N . GLU A 1 83 ? -7.603 -7.549 6.655 1.00 93.00 83 GLU A N 1
ATOM 635 C CA . GLU A 1 83 ? -6.374 -7.871 5.923 1.00 93.00 83 GLU A CA 1
ATOM 636 C C . GLU A 1 83 ? -5.353 -6.732 6.069 1.00 93.00 83 GLU A C 1
ATOM 638 O O . GLU A 1 83 ? -5.693 -5.560 5.914 1.00 93.00 83 GLU A O 1
ATOM 643 N N . HIS A 1 84 ? -4.099 -7.081 6.358 1.00 95.25 84 HIS A N 1
ATOM 644 C CA . HIS A 1 84 ? -2.953 -6.176 6.417 1.00 95.25 84 HIS A CA 1
ATOM 645 C C . HIS A 1 84 ? -1.856 -6.694 5.483 1.00 95.25 84 HIS A C 1
ATOM 647 O O . HIS A 1 84 ? -1.211 -7.702 5.779 1.00 95.25 84 HIS A O 1
ATOM 653 N N . ILE A 1 85 ? -1.678 -6.019 4.348 1.00 93.81 85 ILE A N 1
ATOM 654 C CA . ILE A 1 85 ? -0.893 -6.493 3.208 1.00 93.81 85 ILE A CA 1
ATOM 655 C C . ILE A 1 85 ? 0.422 -5.721 3.145 1.00 93.81 85 ILE A C 1
ATOM 657 O O . ILE A 1 85 ? 0.432 -4.546 2.778 1.00 93.81 85 ILE A O 1
ATOM 661 N N . LEU A 1 86 ? 1.541 -6.378 3.438 1.00 92.56 86 LEU A N 1
ATOM 662 C CA . LEU A 1 86 ? 2.862 -5.786 3.220 1.00 92.56 86 LEU A CA 1
ATOM 663 C C . LEU A 1 86 ? 3.200 -5.804 1.730 1.00 92.56 86 LEU A C 1
ATOM 665 O O . LEU A 1 86 ? 3.118 -6.856 1.094 1.00 92.56 86 LEU A O 1
ATOM 669 N N . VAL A 1 87 ? 3.657 -4.680 1.183 1.00 88.62 87 VAL A N 1
ATOM 670 C CA . VAL A 1 87 ? 4.217 -4.630 -0.176 1.00 88.62 87 VAL A CA 1
ATOM 671 C C . VAL A 1 87 ? 5.570 -3.952 -0.148 1.00 88.62 87 VAL A C 1
ATOM 673 O O . VAL A 1 87 ? 5.703 -2.844 0.355 1.00 88.62 87 VAL A O 1
ATOM 676 N N . MET A 1 88 ? 6.586 -4.591 -0.712 1.00 84.75 88 MET A N 1
ATOM 677 C CA . MET A 1 88 ? 7.928 -4.011 -0.770 1.00 84.75 88 MET A CA 1
ATOM 678 C C . MET A 1 88 ? 8.134 -3.287 -2.098 1.00 84.75 88 MET A C 1
ATOM 680 O O . MET A 1 88 ? 7.866 -3.856 -3.155 1.00 84.75 88 MET A O 1
ATOM 684 N N . GLN A 1 89 ? 8.632 -2.053 -2.036 1.00 83.06 89 GLN A N 1
ATOM 685 C CA . GLN A 1 89 ? 8.959 -1.241 -3.207 1.00 83.06 89 GLN A CA 1
ATOM 686 C C . GLN A 1 89 ? 10.434 -0.855 -3.216 1.00 83.06 89 GLN A C 1
ATOM 688 O O . GLN A 1 89 ? 11.053 -0.654 -2.173 1.00 83.06 89 GLN A O 1
ATOM 693 N N . SER A 1 90 ? 11.006 -0.763 -4.415 1.00 78.69 90 SER A N 1
ATOM 694 C CA . SER A 1 90 ? 12.419 -0.403 -4.599 1.00 78.69 90 SER A CA 1
ATOM 695 C C . SER A 1 90 ? 12.660 1.106 -4.620 1.00 78.69 90 SER A C 1
ATOM 697 O O . SER A 1 90 ? 13.789 1.558 -4.453 1.00 78.69 90 SER A O 1
ATOM 699 N N . ASN A 1 91 ? 11.604 1.888 -4.843 1.00 81.06 91 ASN A N 1
ATOM 700 C CA . ASN A 1 91 ? 11.650 3.338 -4.878 1.00 81.06 91 ASN A CA 1
ATOM 701 C C . ASN A 1 91 ? 10.299 3.926 -4.447 1.00 81.06 91 ASN A C 1
ATOM 703 O O . ASN A 1 91 ? 9.284 3.234 -4.358 1.00 81.06 91 ASN A O 1
ATOM 707 N N . ARG A 1 92 ? 10.321 5.224 -4.151 1.00 86.31 92 ARG A N 1
ATOM 708 C CA . ARG A 1 92 ? 9.174 5.982 -3.648 1.00 86.31 92 ARG A CA 1
ATOM 709 C C . ARG A 1 92 ? 8.099 6.240 -4.706 1.00 86.31 92 ARG A C 1
ATOM 711 O O . ARG A 1 92 ? 6.930 6.310 -4.348 1.00 86.31 92 ARG A O 1
ATOM 718 N N . GLU A 1 93 ? 8.475 6.350 -5.977 1.00 84.62 93 GLU A N 1
ATOM 719 C CA . GLU A 1 93 ? 7.534 6.618 -7.074 1.00 84.62 93 GLU A CA 1
ATOM 720 C C . GLU A 1 93 ? 6.565 5.448 -7.284 1.00 84.62 93 GLU A C 1
ATOM 722 O O . GLU A 1 93 ? 5.352 5.643 -7.380 1.00 84.62 93 GLU A O 1
ATOM 727 N N . ASP A 1 94 ? 7.075 4.216 -7.227 1.00 84.88 94 ASP A N 1
ATOM 728 C CA . ASP A 1 94 ? 6.260 3.005 -7.374 1.00 84.88 94 ASP A CA 1
ATOM 729 C C . ASP A 1 94 ? 5.192 2.872 -6.274 1.00 84.88 94 ASP A C 1
ATOM 731 O O . ASP A 1 94 ? 4.153 2.241 -6.485 1.00 84.88 94 ASP A O 1
ATOM 735 N N . VAL A 1 95 ? 5.404 3.491 -5.103 1.00 89.56 95 VAL A N 1
ATOM 736 C CA . VAL A 1 95 ? 4.403 3.517 -4.025 1.00 89.56 95 VAL A CA 1
ATOM 737 C C . VAL A 1 95 ? 3.148 4.257 -4.470 1.00 89.56 95 VAL A C 1
ATOM 739 O O . VAL A 1 95 ? 2.053 3.770 -4.200 1.00 89.56 95 VAL A O 1
ATOM 742 N N . PHE A 1 96 ? 3.270 5.388 -5.169 1.00 89.38 96 PHE A N 1
ATOM 743 C CA . PHE A 1 96 ? 2.098 6.146 -5.616 1.00 89.38 96 PHE A CA 1
ATOM 744 C C . PHE A 1 96 ? 1.258 5.350 -6.615 1.00 89.38 96 PHE A C 1
ATOM 746 O O . PHE A 1 96 ? 0.034 5.319 -6.495 1.00 89.38 96 PHE A O 1
ATOM 753 N N . VAL A 1 97 ? 1.913 4.676 -7.565 1.00 86.81 97 VAL A N 1
ATOM 754 C CA . VAL A 1 97 ? 1.238 3.837 -8.567 1.00 86.81 97 VAL A CA 1
ATOM 755 C C . VAL A 1 97 ? 0.510 2.680 -7.885 1.00 86.81 97 VAL A C 1
ATOM 757 O O . VAL A 1 97 ? -0.693 2.508 -8.072 1.00 86.81 97 VAL A O 1
ATOM 760 N N . LEU A 1 98 ? 1.215 1.949 -7.017 1.00 88.62 98 LEU A N 1
ATOM 761 C CA . LEU A 1 98 ? 0.651 0.844 -6.245 1.00 88.62 98 LEU A CA 1
ATOM 762 C C . LEU A 1 98 ? -0.561 1.286 -5.410 1.00 88.62 98 LEU A C 1
ATOM 764 O O . LEU A 1 98 ? -1.589 0.610 -5.397 1.00 88.62 98 LEU A O 1
ATOM 768 N N . GLN A 1 99 ? -0.435 2.405 -4.693 1.00 94.31 99 GLN A N 1
ATOM 769 C CA . GLN A 1 99 ? -1.513 2.935 -3.863 1.00 94.31 99 GLN A CA 1
ATOM 770 C C . GLN A 1 99 ? -2.720 3.333 -4.711 1.00 94.31 99 GLN A C 1
ATOM 772 O O . GLN A 1 99 ? -3.844 2.994 -4.350 1.00 94.31 99 GLN A O 1
ATOM 777 N N . ALA A 1 100 ? -2.508 3.997 -5.849 1.00 92.69 100 ALA A N 1
ATOM 778 C CA . ALA A 1 100 ? -3.592 4.364 -6.752 1.00 92.69 100 ALA A CA 1
ATOM 779 C C . ALA A 1 100 ? -4.349 3.130 -7.267 1.00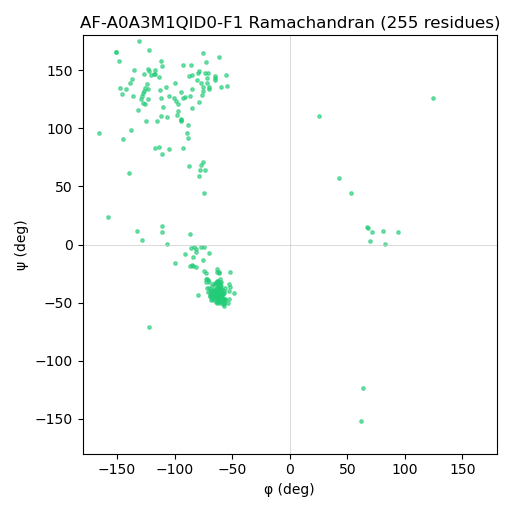 92.69 100 ALA A C 1
ATOM 781 O O . ALA A 1 100 ? -5.579 3.118 -7.248 1.00 92.69 100 ALA A O 1
ATOM 782 N N . ASP A 1 101 ? -3.638 2.082 -7.684 1.00 90.50 101 ASP A N 1
ATOM 783 C CA . ASP A 1 101 ? -4.264 0.858 -8.190 1.00 90.50 101 ASP A CA 1
ATOM 784 C C . ASP A 1 101 ? -5.050 0.124 -7.098 1.00 90.50 101 ASP A C 1
ATOM 786 O O . ASP A 1 101 ? -6.194 -0.272 -7.318 1.00 90.50 101 ASP A O 1
ATOM 790 N N . PHE A 1 102 ? -4.498 0.033 -5.887 1.00 94.38 102 PHE A N 1
ATOM 791 C CA . PHE A 1 102 ? -5.209 -0.516 -4.732 1.00 94.38 102 PHE A CA 1
ATOM 792 C C . PHE A 1 102 ? -6.484 0.272 -4.388 1.00 94.38 102 PHE A C 1
ATOM 794 O O . PHE A 1 102 ? -7.533 -0.313 -4.115 1.00 94.38 102 PHE A O 1
ATOM 801 N N . LEU A 1 103 ? -6.422 1.605 -4.423 1.00 96.00 103 LEU A N 1
ATOM 802 C CA . LEU A 1 103 ? -7.574 2.463 -4.137 1.00 96.00 103 LEU A CA 1
ATOM 803 C C . LEU A 1 103 ? -8.666 2.348 -5.208 1.00 96.00 103 LEU A C 1
ATOM 805 O O . LEU A 1 103 ? -9.848 2.389 -4.869 1.00 96.00 103 LEU A O 1
ATOM 809 N N . LYS A 1 104 ? -8.298 2.180 -6.485 1.00 94.00 104 LYS A N 1
ATOM 810 C CA . LYS A 1 104 ? -9.265 1.948 -7.573 1.00 94.00 104 LYS A CA 1
ATOM 811 C C . LYS A 1 104 ? -10.039 0.651 -7.374 1.00 94.00 104 LYS A C 1
ATOM 813 O O . LYS A 1 104 ? -11.252 0.668 -7.541 1.00 94.00 104 LYS A O 1
ATOM 818 N N . VAL A 1 105 ? -9.376 -0.419 -6.935 1.00 92.62 105 VAL A N 1
ATOM 819 C CA . VAL A 1 105 ? -10.047 -1.682 -6.586 1.00 92.62 105 VAL A CA 1
ATOM 820 C C . VAL A 1 105 ? -11.104 -1.458 -5.501 1.00 92.62 105 VAL A C 1
ATOM 822 O O . VAL A 1 105 ? -12.273 -1.806 -5.675 1.00 92.62 105 VAL A O 1
ATOM 825 N N . GLY A 1 106 ? -10.727 -0.802 -4.397 1.00 94.00 106 GLY A N 1
ATOM 826 C CA . GLY A 1 106 ? -11.673 -0.470 -3.328 1.00 94.00 106 GLY A CA 1
ATOM 827 C C . GLY A 1 106 ? -12.834 0.410 -3.810 1.00 94.00 106 GLY A C 1
ATOM 828 O O . GLY A 1 106 ? -13.982 0.208 -3.404 1.00 94.00 106 GLY A O 1
ATOM 829 N N . LEU A 1 107 ? -12.556 1.360 -4.709 1.00 94.94 107 LEU A N 1
ATOM 830 C CA . LEU A 1 107 ? -13.557 2.250 -5.297 1.00 94.94 107 LEU A CA 1
ATOM 831 C C . LEU A 1 107 ? -14.557 1.496 -6.179 1.00 94.94 107 LEU A C 1
ATOM 833 O O . LEU A 1 107 ? -15.763 1.705 -6.032 1.00 94.94 107 LEU A O 1
ATOM 837 N N . GLU A 1 108 ? -14.065 0.633 -7.068 1.00 92.81 108 GLU A N 1
ATOM 838 C CA . GLU A 1 108 ? -14.866 -0.205 -7.970 1.00 92.81 108 GLU A CA 1
ATOM 839 C C . GLU A 1 108 ? -15.774 -1.159 -7.182 1.00 92.81 108 GLU A C 1
ATOM 841 O O . GLU A 1 108 ? -16.938 -1.346 -7.540 1.00 92.81 108 GLU A O 1
ATOM 846 N N . ALA A 1 109 ? -15.290 -1.670 -6.045 1.00 91.50 109 ALA A N 1
ATOM 847 C CA . ALA A 1 109 ? -16.074 -2.460 -5.095 1.00 91.50 109 ALA A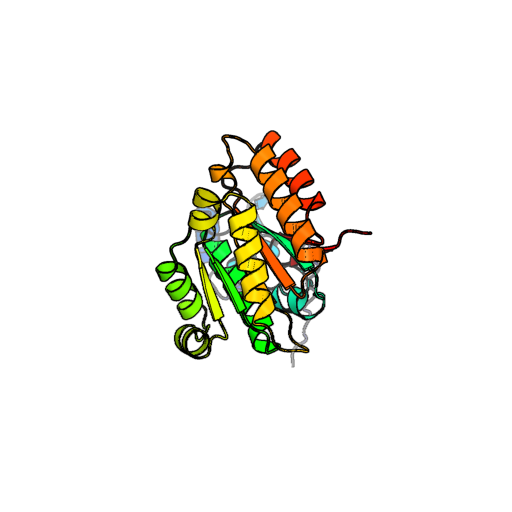 CA 1
ATOM 848 C C . ALA A 1 109 ? -17.067 -1.628 -4.249 1.00 91.50 109 ALA A C 1
ATOM 850 O O . ALA A 1 109 ? -17.822 -2.177 -3.446 1.00 91.50 109 ALA A O 1
ATOM 851 N N . GLY A 1 110 ? -17.096 -0.302 -4.415 1.00 93.75 110 GLY A N 1
ATOM 852 C CA . GLY A 1 110 ? -18.032 0.589 -3.727 1.00 93.75 110 GLY A CA 1
ATOM 853 C C . GLY A 1 110 ? -17.636 0.947 -2.294 1.00 93.75 110 GLY A C 1
ATOM 854 O O . GLY A 1 110 ? -18.435 1.550 -1.577 1.00 93.75 110 GLY A O 1
ATOM 855 N N . HIS A 1 111 ? -16.413 0.643 -1.868 1.00 95.94 111 HIS A N 1
ATOM 856 C CA . HIS A 1 111 ? -15.954 0.862 -0.500 1.00 95.94 111 HIS A CA 1
ATOM 857 C C . HIS A 1 111 ? -15.415 2.286 -0.252 1.00 95.94 111 HIS A C 1
ATOM 859 O O . HIS A 1 111 ? -15.010 2.982 -1.191 1.00 95.94 111 HIS A O 1
ATOM 865 N N . PRO A 1 112 ? -15.460 2.782 0.999 1.00 97.44 112 PRO A N 1
ATOM 866 C CA . PRO A 1 112 ? -14.776 4.011 1.385 1.00 97.44 112 PRO A CA 1
ATOM 867 C C . PRO A 1 112 ? -13.257 3.815 1.416 1.00 97.44 112 PRO A C 1
ATOM 869 O O . PRO A 1 112 ? -12.753 2.743 1.758 1.00 97.44 112 PRO A O 1
ATOM 872 N N . LEU A 1 113 ? -12.549 4.887 1.082 1.00 98.50 113 LEU A N 1
ATOM 873 C CA . LEU A 1 113 ? -11.113 4.923 0.880 1.00 98.50 113 LEU A CA 1
ATOM 874 C C . LEU A 1 113 ? -10.427 5.781 1.941 1.00 98.50 113 LEU A C 1
ATOM 876 O O . LEU A 1 113 ? -10.935 6.831 2.345 1.00 98.50 113 LEU A O 1
ATOM 880 N N . PHE A 1 114 ? -9.233 5.367 2.345 1.00 98.56 114 PHE A N 1
ATOM 881 C CA . PHE A 1 114 ? -8.407 6.102 3.292 1.00 98.56 114 PHE A CA 1
ATOM 882 C C . PHE A 1 114 ? -6.932 6.090 2.891 1.00 98.56 114 PHE A C 1
ATOM 884 O O . PHE A 1 114 ? -6.388 5.069 2.471 1.00 98.56 114 PHE A O 1
ATOM 891 N N . VAL A 1 115 ? -6.266 7.229 3.049 1.00 98.62 115 VAL A N 1
ATOM 892 C CA . VAL A 1 115 ? -4.837 7.368 2.778 1.00 98.62 115 VAL A CA 1
ATOM 893 C C . VAL A 1 115 ? -4.174 8.074 3.950 1.00 98.62 115 VAL A C 1
ATOM 895 O O . VAL A 1 115 ? -4.431 9.243 4.234 1.00 98.62 115 VAL A O 1
ATOM 898 N N . GLY A 1 116 ? -3.291 7.350 4.620 1.00 98.06 116 GLY A N 1
ATOM 899 C CA . GLY A 1 116 ? -2.446 7.874 5.672 1.00 98.06 116 GLY A CA 1
ATOM 900 C C . GLY A 1 116 ? -1.087 8.309 5.136 1.00 98.06 116 GLY A C 1
ATOM 901 O O . GLY A 1 116 ? -0.248 7.463 4.816 1.00 98.06 116 GLY A O 1
ATOM 902 N N . ALA A 1 117 ? -0.862 9.616 5.055 1.00 97.12 117 ALA A N 1
ATOM 903 C CA . ALA A 1 117 ? 0.407 10.196 4.633 1.00 97.12 117 ALA A CA 1
ATOM 904 C C . ALA A 1 117 ? 1.481 10.016 5.717 1.00 97.12 117 ALA A C 1
ATOM 906 O O . ALA A 1 117 ? 1.203 10.178 6.905 1.00 97.12 117 ALA A O 1
ATOM 907 N N . TRP A 1 118 ? 2.707 9.690 5.306 1.00 95.44 118 TRP A N 1
ATOM 908 C CA . TRP A 1 118 ? 3.856 9.565 6.212 1.00 95.44 118 TRP A CA 1
ATOM 909 C C . TRP A 1 118 ? 4.985 10.500 5.804 1.00 95.44 118 TRP A C 1
ATOM 911 O O . TRP A 1 118 ? 5.269 11.480 6.482 1.00 95.44 118 TRP A O 1
ATOM 921 N N . TRP A 1 119 ? 5.631 10.180 4.685 1.00 92.50 119 TRP A N 1
ATOM 922 C CA . TRP A 1 119 ? 6.696 10.988 4.095 1.00 92.50 119 TRP A CA 1
ATOM 923 C C . TRP A 1 119 ? 6.177 11.842 2.933 1.00 92.50 119 TRP A C 1
ATOM 925 O O . TRP A 1 119 ? 6.857 12.771 2.501 1.00 92.50 119 TRP A O 1
ATOM 935 N N . GLN A 1 120 ? 4.988 11.523 2.414 1.00 94.12 120 GLN A N 1
ATOM 936 C CA . GLN A 1 120 ? 4.319 12.295 1.376 1.00 94.12 120 GLN A CA 1
ATOM 937 C C . GLN A 1 120 ? 3.624 13.521 1.962 1.00 94.12 120 GLN A C 1
ATOM 939 O O . GLN A 1 120 ? 3.054 13.454 3.050 1.00 94.12 120 GLN A O 1
ATOM 944 N N . SER A 1 121 ? 3.553 14.608 1.191 1.00 95.38 121 SER A N 1
ATOM 945 C CA . SER A 1 121 ? 2.561 15.646 1.465 1.00 95.38 121 SER A CA 1
ATOM 946 C C . SER A 1 121 ? 1.188 15.219 0.932 1.00 95.38 121 SER A C 1
ATOM 948 O O . SER A 1 121 ? 1.076 14.534 -0.089 1.00 95.38 121 SER A O 1
ATOM 950 N N . ILE A 1 122 ? 0.112 15.658 1.590 1.00 97.38 122 ILE A N 1
ATOM 951 C CA . ILE A 1 122 ? -1.254 15.379 1.118 1.00 97.38 122 ILE A CA 1
ATOM 952 C C . ILE A 1 122 ? -1.501 16.016 -0.263 1.00 97.38 122 ILE A C 1
ATOM 954 O O . ILE A 1 122 ? -2.202 15.443 -1.093 1.00 97.38 122 ILE A O 1
ATOM 958 N N . ALA A 1 123 ? -0.901 17.176 -0.550 1.00 97.12 123 ALA A N 1
ATOM 959 C CA . ALA A 1 123 ? -1.009 17.816 -1.862 1.00 97.12 123 ALA A CA 1
ATOM 960 C C . ALA A 1 123 ? -0.387 16.958 -2.981 1.00 97.12 123 ALA A C 1
ATOM 962 O O . ALA A 1 123 ? -0.978 16.826 -4.059 1.00 97.12 123 ALA A O 1
ATOM 963 N N . ASP A 1 124 ? 0.756 16.323 -2.711 1.00 94.75 124 ASP A N 1
ATOM 964 C CA . ASP A 1 124 ? 1.399 15.422 -3.670 1.00 94.75 124 ASP A CA 1
ATOM 965 C C . ASP A 1 124 ? 0.561 14.164 -3.883 1.00 94.75 124 ASP A C 1
ATOM 967 O O . ASP A 1 124 ? 0.349 13.770 -5.028 1.00 94.75 124 ASP A O 1
ATOM 971 N N . LEU A 1 125 ? 0.024 13.568 -2.812 1.00 97.00 125 LEU A N 1
ATOM 972 C CA . LEU A 1 125 ? -0.867 12.406 -2.911 1.00 97.00 125 LEU A CA 1
ATOM 973 C C . LEU A 1 125 ? -2.075 12.697 -3.810 1.00 97.00 125 LEU A C 1
ATOM 975 O O . LEU A 1 125 ? -2.363 11.921 -4.721 1.00 97.00 125 LEU A O 1
ATOM 979 N N . ARG A 1 126 ? -2.737 13.847 -3.617 1.00 98.00 126 ARG A N 1
ATOM 980 C CA . ARG A 1 126 ? -3.850 14.280 -4.478 1.00 98.00 126 ARG A CA 1
ATOM 981 C C . ARG A 1 126 ? -3.430 14.378 -5.942 1.00 98.00 126 ARG A C 1
ATOM 983 O O . ARG A 1 126 ? -4.130 13.867 -6.812 1.00 98.00 126 ARG A O 1
ATOM 990 N N . THR A 1 127 ? -2.280 15.001 -6.205 1.00 95.69 127 THR A N 1
ATOM 991 C CA . THR A 1 127 ? -1.756 15.194 -7.565 1.00 95.69 127 THR A CA 1
ATOM 992 C C . THR A 1 127 ? -1.470 13.858 -8.251 1.00 95.69 127 THR A C 1
ATOM 994 O O . THR A 1 127 ? -1.930 13.636 -9.372 1.00 95.69 127 THR A O 1
ATOM 997 N N . HIS A 1 128 ? -0.774 12.942 -7.573 1.00 93.12 128 HIS A N 1
ATOM 998 C CA . HIS A 1 128 ? -0.428 11.632 -8.132 1.00 93.12 128 HIS A CA 1
ATOM 999 C C . HIS A 1 128 ? -1.669 10.770 -8.372 1.00 93.12 128 HIS A C 1
ATOM 1001 O O . HIS A 1 128 ? -1.799 10.155 -9.430 1.00 93.12 128 HIS A O 1
ATOM 1007 N N . PHE A 1 129 ? -2.618 10.750 -7.435 1.00 96.56 129 PHE A N 1
ATOM 1008 C CA . PHE A 1 129 ? -3.830 9.941 -7.577 1.00 96.56 129 PHE A CA 1
ATOM 1009 C C . PHE A 1 129 ? -4.774 10.485 -8.651 1.00 96.56 129 PHE A C 1
ATOM 1011 O O . PHE A 1 129 ? -5.327 9.697 -9.421 1.00 96.56 129 PHE A O 1
ATOM 1018 N N . ALA A 1 130 ? -4.899 11.809 -8.779 1.00 94.25 130 ALA A N 1
ATOM 1019 C CA . ALA A 1 130 ? -5.638 12.423 -9.878 1.00 94.25 130 ALA A CA 1
ATOM 1020 C C . ALA A 1 130 ? -4.993 12.112 -11.240 1.00 94.25 130 ALA A C 1
ATOM 1022 O O . ALA A 1 130 ? -5.691 11.716 -12.173 1.00 94.25 130 ALA A O 1
ATOM 1023 N N . ALA A 1 131 ? -3.661 12.206 -11.345 1.00 89.12 131 ALA A N 1
ATOM 1024 C CA . ALA A 1 131 ? -2.928 11.840 -12.560 1.00 89.12 131 ALA A CA 1
ATOM 1025 C C . ALA A 1 131 ? -3.076 10.348 -12.913 1.00 89.12 131 ALA A C 1
ATOM 1027 O O . ALA A 1 131 ? -3.120 9.991 -14.090 1.00 89.12 131 ALA A O 1
ATOM 1028 N N . ALA A 1 132 ? -3.219 9.484 -11.904 1.00 86.25 132 ALA A N 1
ATOM 1029 C CA . ALA A 1 132 ? -3.510 8.064 -12.076 1.00 86.25 132 ALA A CA 1
ATOM 1030 C C . ALA A 1 132 ? -4.986 7.771 -12.420 1.00 86.25 132 ALA A C 1
ATOM 1032 O O . ALA A 1 132 ? -5.330 6.608 -12.637 1.00 86.25 132 ALA A O 1
ATOM 1033 N N . GLY A 1 133 ? -5.856 8.784 -12.482 1.00 91.44 133 GLY A N 1
ATOM 1034 C CA . GLY A 1 133 ? -7.256 8.662 -12.897 1.00 91.44 133 GLY A CA 1
ATOM 1035 C C . GLY A 1 133 ? -8.272 8.470 -11.766 1.00 91.44 133 GLY A C 1
ATOM 1036 O O . GLY A 1 133 ? -9.427 8.164 -12.058 1.00 91.44 133 GLY A O 1
ATOM 1037 N N . LEU A 1 134 ? -7.894 8.640 -10.492 1.00 94.31 134 LEU A N 1
ATOM 1038 C CA . LEU A 1 134 ? -8.875 8.699 -9.399 1.00 94.31 134 LEU A CA 1
ATOM 1039 C C . LEU A 1 134 ? -9.592 10.063 -9.391 1.00 94.31 134 LEU A C 1
ATOM 1041 O O . LEU A 1 134 ? -8.926 11.098 -9.460 1.00 94.31 134 LEU A O 1
ATOM 1045 N N . PRO A 1 135 ? -10.929 10.112 -9.231 1.00 97.25 135 PRO A N 1
ATOM 1046 C CA . PRO A 1 135 ? -11.680 11.363 -9.109 1.00 97.25 135 PRO A CA 1
ATOM 1047 C C . PRO A 1 135 ? -11.551 11.959 -7.692 1.00 97.25 135 PRO A C 1
ATOM 1049 O O . PRO A 1 135 ? -12.524 12.043 -6.946 1.00 97.25 135 PRO A O 1
ATOM 1052 N N . VAL A 1 136 ? -10.328 12.340 -7.303 1.00 98.19 136 VAL A N 1
ATOM 1053 C CA . VAL A 1 136 ? -9.950 12.706 -5.923 1.00 98.19 136 VAL A CA 1
ATOM 1054 C C . VAL A 1 136 ? -10.852 13.790 -5.324 1.00 98.19 136 VAL A C 1
ATOM 1056 O O . VAL A 1 136 ? -11.392 13.584 -4.243 1.00 98.19 136 VAL A O 1
ATOM 1059 N N . GLU A 1 137 ? -11.068 14.898 -6.039 1.00 98.00 137 GLU A N 1
ATOM 1060 C CA . GLU A 1 137 ? -11.877 16.035 -5.565 1.00 98.00 137 GLU A CA 1
ATOM 1061 C C . GLU A 1 137 ? -13.308 15.604 -5.201 1.00 98.00 137 GLU A C 1
ATOM 1063 O O . GLU A 1 137 ? -13.758 15.812 -4.078 1.00 98.00 137 GLU A O 1
ATOM 1068 N N . GLN A 1 138 ? -13.982 14.883 -6.101 1.00 98.25 138 GLN A N 1
ATOM 1069 C CA . GLN A 1 138 ? -15.348 14.386 -5.890 1.00 98.25 138 GLN A CA 1
ATOM 1070 C C . GLN A 1 138 ? -15.431 13.386 -4.726 1.00 98.25 138 GLN A C 1
ATOM 1072 O O . GLN A 1 138 ? -16.415 13.344 -3.978 1.00 98.25 138 GLN A O 1
ATOM 1077 N N . LEU A 1 139 ? -14.406 12.544 -4.569 1.00 98.25 139 LEU A N 1
ATOM 1078 C CA . LEU A 1 139 ? -14.357 11.556 -3.493 1.00 98.25 139 LEU A CA 1
ATOM 1079 C C . LEU A 1 139 ? -14.113 12.207 -2.129 1.00 98.25 139 LEU A C 1
ATOM 1081 O O . LEU A 1 139 ? -14.717 11.771 -1.151 1.00 98.25 139 LEU A O 1
ATOM 1085 N N . GLU A 1 140 ? -13.286 13.249 -2.047 1.00 97.69 140 GLU A N 1
ATOM 1086 C CA . GLU A 1 140 ? -13.099 14.013 -0.808 1.00 97.69 140 GLU A CA 1
ATOM 1087 C C . GLU A 1 140 ? -14.350 14.823 -0.445 1.00 97.69 140 GLU A C 1
ATOM 1089 O O . GLU A 1 140 ? -14.796 14.766 0.702 1.00 97.69 140 GLU A O 1
ATOM 1094 N N . GLU A 1 141 ? -14.975 15.504 -1.414 1.00 97.69 141 GLU A N 1
ATOM 1095 C CA . GLU A 1 141 ? -16.219 16.266 -1.204 1.00 97.69 141 GLU A CA 1
ATOM 1096 C C . GLU A 1 141 ? -17.363 15.387 -0.684 1.00 97.69 141 GLU A C 1
ATOM 1098 O O . GLU A 1 141 ? -18.126 15.789 0.196 1.00 97.69 141 GLU A O 1
ATOM 1103 N N . SER A 1 142 ? -17.468 14.159 -1.198 1.00 95.88 142 SER A N 1
ATOM 1104 C CA . SER A 1 142 ? -18.457 13.174 -0.741 1.00 95.88 142 SER A CA 1
ATOM 1105 C C . SER A 1 142 ? -18.043 12.421 0.531 1.00 95.88 142 SER A C 1
ATOM 1107 O O . SER A 1 142 ? -18.820 11.611 1.043 1.00 95.88 142 SER A O 1
ATOM 1109 N N . GLY A 1 143 ? -16.831 12.652 1.049 1.00 95.50 143 GLY A N 1
ATOM 1110 C CA . GLY A 1 143 ? -16.269 11.943 2.203 1.00 95.50 143 GLY A CA 1
ATOM 1111 C C . GLY A 1 143 ? -15.954 10.463 1.946 1.00 95.50 143 GLY A C 1
ATOM 1112 O O . GLY A 1 143 ? -15.761 9.703 2.895 1.00 95.50 143 GLY A O 1
ATOM 1113 N N . ARG A 1 144 ? -15.925 10.040 0.677 1.00 96.19 144 ARG A N 1
ATOM 1114 C CA . ARG A 1 144 ? -15.599 8.677 0.231 1.00 96.19 144 ARG A CA 1
ATOM 1115 C C . ARG A 1 144 ? -14.100 8.407 0.165 1.00 96.19 144 ARG A C 1
ATOM 1117 O O . ARG A 1 144 ? -13.733 7.236 0.168 1.00 96.19 144 ARG A O 1
ATOM 1124 N N . LEU A 1 145 ? -13.267 9.444 0.112 1.00 98.31 145 LEU A N 1
ATOM 1125 C CA . LEU A 1 145 ? -11.814 9.384 0.260 1.00 98.31 145 LEU A CA 1
ATOM 1126 C C . LEU A 1 145 ? -11.388 10.375 1.343 1.00 98.31 145 LEU A C 1
ATOM 1128 O O . LEU A 1 145 ? -11.793 11.533 1.312 1.00 98.31 145 LEU A O 1
ATOM 1132 N N . VAL A 1 146 ? -10.582 9.918 2.298 1.00 98.38 146 VAL A N 1
ATOM 1133 C CA . VAL A 1 146 ? -10.042 10.760 3.372 1.00 98.38 146 VAL A CA 1
ATOM 1134 C C . VAL A 1 146 ? -8.522 10.646 3.401 1.00 98.38 146 VAL A C 1
ATOM 1136 O O . VAL A 1 146 ? -7.984 9.539 3.364 1.00 98.38 146 VAL A O 1
ATOM 1139 N N . PHE A 1 147 ? -7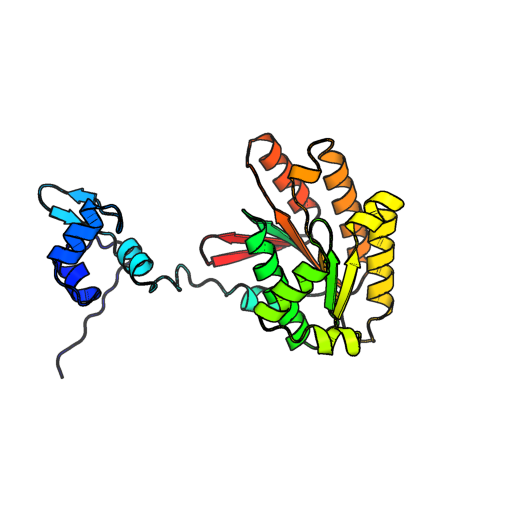.845 11.787 3.513 1.00 98.56 147 PHE A N 1
ATOM 1140 C CA . PHE A 1 147 ? -6.409 11.869 3.761 1.00 98.56 147 PHE A CA 1
ATOM 1141 C C . PHE A 1 147 ? -6.145 12.336 5.190 1.00 98.56 147 PHE A C 1
ATOM 1143 O O . PHE A 1 147 ? -6.758 13.301 5.641 1.00 98.56 147 PHE A O 1
ATOM 1150 N N . GLU A 1 148 ? -5.205 11.693 5.875 1.00 98.19 148 GLU A N 1
ATOM 1151 C CA . GLU A 1 148 ? -4.725 12.113 7.197 1.00 98.19 148 GLU A CA 1
ATOM 1152 C C . GLU A 1 148 ? -3.199 12.047 7.247 1.00 98.19 148 GLU A C 1
ATOM 1154 O O . GLU A 1 148 ? -2.583 11.211 6.585 1.00 98.19 148 GLU A O 1
ATOM 1159 N N . ASP A 1 149 ? -2.585 12.905 8.058 1.00 97.56 149 ASP A N 1
ATOM 1160 C CA . ASP A 1 149 ? -1.137 12.906 8.278 1.00 97.56 149 ASP A CA 1
ATOM 1161 C C . ASP A 1 149 ? -0.773 11.960 9.437 1.00 97.56 149 ASP A C 1
ATOM 1163 O O . ASP A 1 149 ? -0.791 12.324 10.619 1.00 97.56 149 ASP A O 1
ATOM 1167 N N . LEU A 1 150 ? -0.474 10.703 9.097 1.00 97.25 150 LEU A N 1
ATOM 1168 C CA . LEU A 1 150 ? -0.054 9.692 10.067 1.00 97.25 150 LEU A CA 1
ATOM 1169 C C . LEU A 1 150 ? 1.361 9.947 10.587 1.00 97.25 150 LEU A C 1
ATOM 1171 O O . LEU A 1 150 ? 1.636 9.614 11.741 1.00 97.25 150 LEU A O 1
ATOM 1175 N N . GLY A 1 151 ? 2.234 10.556 9.781 1.00 95.06 151 GLY A N 1
ATOM 1176 C CA . GLY A 1 151 ? 3.578 10.951 10.202 1.00 95.06 151 GLY A CA 1
ATOM 1177 C C . GLY A 1 151 ? 3.527 11.944 11.364 1.00 95.06 151 GLY A C 1
ATOM 1178 O O . GLY A 1 151 ? 4.130 11.709 12.416 1.00 95.06 151 GLY A O 1
ATOM 1179 N N . ALA A 1 152 ? 2.732 13.006 11.224 1.00 95.81 152 ALA A N 1
ATOM 1180 C CA . ALA A 1 152 ? 2.495 13.984 12.283 1.00 95.81 152 ALA A CA 1
ATOM 1181 C C . ALA A 1 152 ? 1.809 13.355 13.507 1.00 95.81 152 ALA A C 1
ATOM 1183 O O . ALA A 1 152 ? 2.200 13.617 14.649 1.00 95.81 152 ALA A O 1
ATOM 1184 N N . ALA A 1 153 ? 0.819 12.479 13.296 1.00 97.12 153 ALA A N 1
ATOM 1185 C CA . ALA A 1 153 ? 0.141 11.783 14.389 1.00 97.12 153 ALA A CA 1
ATOM 1186 C C . ALA A 1 153 ? 1.092 10.881 15.191 1.00 97.12 153 ALA A C 1
ATOM 1188 O O . ALA A 1 153 ? 1.034 10.864 16.426 1.00 97.12 153 ALA A O 1
ATOM 1189 N N . TYR A 1 154 ? 1.988 10.173 14.499 1.00 95.12 154 TYR A N 1
ATOM 1190 C CA . TYR A 1 154 ? 3.017 9.347 15.118 1.00 95.12 154 TYR A CA 1
ATOM 1191 C C . TYR A 1 154 ? 4.023 10.193 15.901 1.00 95.12 154 TYR A C 1
ATOM 1193 O O . TYR A 1 154 ? 4.363 9.854 17.03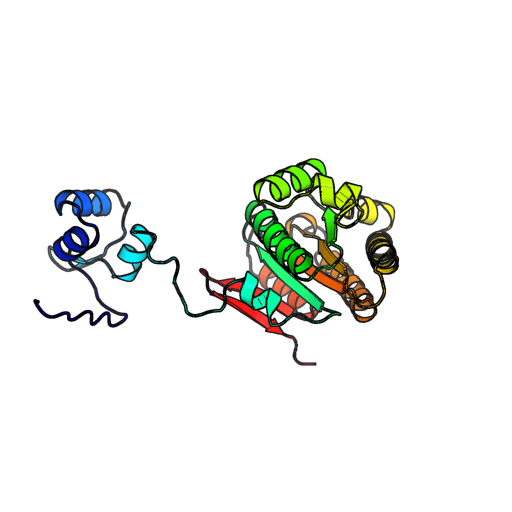1 1.00 95.12 154 TYR A O 1
ATOM 1201 N N . GLN A 1 155 ? 4.461 11.329 15.359 1.00 93.81 155 GLN A N 1
ATOM 1202 C CA . GLN A 1 155 ? 5.355 12.241 16.081 1.00 93.81 155 GLN A CA 1
ATOM 1203 C C . GLN A 1 155 ? 4.710 12.802 17.356 1.00 93.81 155 GLN A C 1
ATOM 1205 O O . GLN A 1 155 ? 5.386 12.954 18.372 1.00 93.81 155 GLN A O 1
ATOM 1210 N N . LEU A 1 156 ? 3.404 13.083 17.321 1.00 97.00 156 LEU A N 1
ATOM 1211 C CA . LEU A 1 156 ? 2.689 13.679 18.448 1.00 97.00 156 LEU A CA 1
ATOM 1212 C C . LEU A 1 156 ? 2.322 12.664 19.540 1.00 97.00 156 LEU A C 1
ATOM 1214 O O . LEU A 1 156 ? 2.425 12.975 20.726 1.00 97.00 156 LEU A O 1
ATOM 1218 N N . ARG A 1 157 ? 1.829 11.478 19.158 1.00 97.12 157 ARG A N 1
ATOM 1219 C CA . ARG A 1 157 ? 1.236 10.496 20.095 1.00 97.12 157 ARG A CA 1
ATOM 1220 C C . ARG A 1 157 ? 1.745 9.066 19.906 1.00 97.12 157 ARG A C 1
ATOM 1222 O O . ARG A 1 157 ? 1.180 8.130 20.472 1.00 97.12 157 ARG A O 1
ATOM 1229 N N . GLY A 1 158 ? 2.800 8.880 19.120 1.00 95.12 158 GLY A N 1
ATOM 1230 C CA . GLY A 1 158 ? 3.360 7.570 18.806 1.00 95.12 158 GLY A CA 1
ATOM 1231 C C . GLY A 1 158 ? 2.369 6.666 18.076 1.00 95.12 158 GLY A C 1
ATOM 1232 O O . GLY A 1 158 ? 1.447 7.113 17.393 1.00 95.12 158 GLY A O 1
ATOM 1233 N N . VAL A 1 159 ? 2.543 5.360 18.275 1.00 95.62 159 VAL A N 1
ATOM 1234 C CA . VAL A 1 159 ? 1.709 4.302 17.683 1.00 95.62 159 VAL A CA 1
ATOM 1235 C C . VAL A 1 159 ? 0.213 4.525 17.954 1.00 95.62 159 VAL A C 1
ATOM 1237 O O . VAL A 1 159 ? -0.612 4.343 17.060 1.00 95.62 159 VAL A O 1
ATOM 1240 N N . ALA A 1 160 ? -0.141 4.965 19.166 1.00 97.12 160 ALA A N 1
ATOM 1241 C CA . ALA A 1 160 ? -1.530 5.190 19.562 1.00 97.12 160 ALA A CA 1
ATOM 1242 C C . ALA A 1 160 ? -2.216 6.252 18.692 1.00 97.12 160 ALA A C 1
ATOM 1244 O O . ALA A 1 160 ? -3.350 6.051 18.268 1.00 97.12 160 ALA A O 1
ATOM 1245 N N . GLY A 1 161 ? -1.512 7.339 18.351 1.00 97.88 161 GLY A N 1
ATOM 1246 C CA . GLY A 1 161 ? -2.047 8.389 17.481 1.00 97.88 161 GLY A CA 1
ATOM 1247 C C . GLY A 1 161 ? -2.457 7.869 16.106 1.00 97.88 161 GLY A C 1
ATOM 1248 O O . GLY A 1 161 ? -3.525 8.222 15.611 1.00 97.88 161 GLY A O 1
ATOM 1249 N N . VAL A 1 162 ? -1.638 6.991 15.524 1.00 97.94 162 VAL A N 1
ATOM 1250 C CA . VAL A 1 162 ? -1.913 6.362 14.225 1.00 97.94 162 VAL A CA 1
ATOM 1251 C C . VAL A 1 162 ? -3.094 5.396 14.321 1.00 97.94 162 VAL A C 1
ATOM 1253 O O . VAL A 1 162 ? -4.013 5.471 13.505 1.00 97.94 162 VAL A O 1
ATOM 1256 N N . ILE A 1 163 ? -3.111 4.524 15.334 1.00 98.06 163 ILE A N 1
ATOM 1257 C CA . ILE A 1 163 ? -4.202 3.556 15.543 1.00 98.06 163 ILE A CA 1
ATOM 1258 C C . ILE A 1 163 ? -5.541 4.271 15.745 1.00 98.06 163 ILE A C 1
ATOM 1260 O O . ILE A 1 163 ? -6.548 3.864 15.167 1.00 98.06 163 ILE A O 1
ATOM 1264 N N . GLU A 1 164 ? -5.567 5.351 16.525 1.00 98.06 164 GLU A N 1
ATOM 1265 C CA . GLU A 1 164 ? -6.787 6.123 16.760 1.00 98.06 164 GLU A CA 1
ATOM 1266 C C . GLU A 1 164 ? -7.354 6.732 15.473 1.00 98.06 164 GLU A C 1
ATOM 1268 O O . GLU A 1 164 ? -8.572 6.739 15.298 1.00 98.06 164 GLU A O 1
ATOM 1273 N N . ILE A 1 165 ? -6.498 7.195 14.553 1.00 98.25 165 ILE A N 1
ATOM 1274 C CA . ILE A 1 165 ? -6.938 7.695 13.243 1.00 98.25 165 ILE A CA 1
ATOM 1275 C C . ILE A 1 165 ? -7.587 6.567 12.440 1.00 98.25 165 ILE A C 1
ATOM 1277 O O . ILE A 1 165 ? -8.717 6.721 11.976 1.00 98.25 165 ILE A O 1
ATOM 1281 N N . TRP A 1 166 ? -6.938 5.405 12.334 1.00 98.00 166 TRP A N 1
ATOM 1282 C CA . TRP A 1 166 ? -7.515 4.240 11.652 1.00 98.00 166 TRP A CA 1
ATOM 1283 C C . TRP A 1 166 ? -8.855 3.803 12.267 1.00 98.00 166 TRP A C 1
ATOM 1285 O O . TRP A 1 166 ? -9.830 3.542 11.556 1.00 98.00 166 TRP A O 1
ATOM 1295 N N . GLN A 1 167 ? -8.951 3.784 13.596 1.00 97.56 167 GLN A N 1
ATOM 1296 C CA . GLN A 1 167 ? -10.199 3.498 14.308 1.00 97.56 167 GLN A CA 1
ATOM 1297 C C . GLN A 1 167 ? -11.276 4.561 14.050 1.00 97.56 167 GLN A C 1
ATOM 1299 O O . GLN A 1 167 ? -12.458 4.237 13.940 1.00 97.56 167 GLN A O 1
ATOM 1304 N N . ALA A 1 168 ? -10.900 5.835 13.954 1.00 97.44 168 ALA A N 1
ATOM 1305 C CA . ALA A 1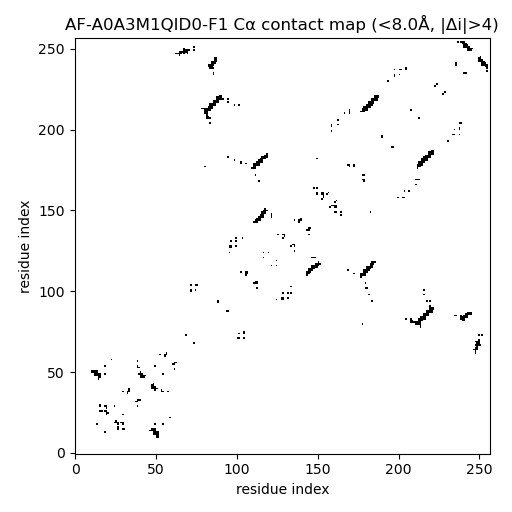 168 ? -11.835 6.907 13.640 1.00 97.44 168 ALA A CA 1
ATOM 1306 C C . ALA A 1 168 ? -12.389 6.769 12.215 1.00 97.44 168 ALA A C 1
ATOM 1308 O O . ALA A 1 168 ? -13.599 6.903 12.030 1.00 97.44 168 ALA A O 1
ATOM 1309 N N . GLN A 1 169 ? -11.551 6.436 11.227 1.00 96.75 169 GLN A N 1
ATOM 1310 C CA . GLN A 1 169 ? -12.014 6.256 9.847 1.00 96.75 169 GLN A CA 1
ATOM 1311 C C . GLN A 1 169 ? -12.899 5.018 9.689 1.00 96.75 169 GLN A C 1
ATOM 1313 O O . GLN A 1 169 ? -13.938 5.081 9.036 1.00 96.75 169 GLN A O 1
ATOM 1318 N N . THR A 1 170 ? -12.567 3.911 10.355 1.00 95.19 170 THR A N 1
ATOM 1319 C CA . THR A 1 170 ? -13.399 2.693 10.319 1.00 95.19 170 THR A CA 1
ATOM 1320 C C . THR A 1 170 ? -14.778 2.895 10.944 1.00 95.19 170 THR A C 1
ATOM 1322 O O . THR A 1 170 ? -15.758 2.369 10.426 1.00 95.19 170 THR A O 1
ATOM 1325 N N . LYS A 1 171 ? -14.905 3.727 11.987 1.00 94.38 171 LYS A N 1
ATOM 1326 C CA . LYS A 1 171 ? -16.211 4.099 12.570 1.00 94.38 171 LYS A CA 1
ATOM 1327 C C . LYS A 1 171 ? -17.127 4.863 11.609 1.00 94.38 171 LYS A C 1
ATOM 1329 O O . LYS A 1 171 ? -18.332 4.903 11.841 1.00 94.38 171 LYS A O 1
ATOM 1334 N N . ARG A 1 172 ? -16.582 5.485 10.558 1.00 89.81 172 ARG A N 1
ATOM 1335 C CA . ARG A 1 172 ? -17.358 6.208 9.532 1.00 89.81 172 ARG A CA 1
ATOM 1336 C C . ARG A 1 172 ? -17.898 5.276 8.446 1.00 89.81 172 ARG A C 1
ATOM 1338 O O . ARG A 1 172 ? -18.720 5.705 7.640 1.00 89.81 172 ARG A O 1
ATOM 1345 N N . VAL A 1 173 ? -17.445 4.022 8.413 1.00 90.06 173 VAL A N 1
ATOM 1346 C CA . VAL A 1 173 ? -17.850 3.034 7.413 1.00 90.06 173 VAL A CA 1
ATOM 1347 C C . VAL A 1 173 ? -19.252 2.519 7.726 1.00 90.06 173 VAL A C 1
ATOM 1349 O O . VAL A 1 173 ? -19.555 2.111 8.846 1.00 90.06 173 VAL A O 1
ATOM 1352 N N . THR A 1 174 ? -20.126 2.551 6.723 1.00 87.81 174 THR A N 1
ATOM 1353 C CA . THR A 1 174 ? -21.503 2.066 6.831 1.00 87.81 174 THR A CA 1
ATOM 1354 C C . THR A 1 174 ? -21.559 0.538 6.878 1.00 87.81 174 THR A C 1
ATOM 1356 O O . THR A 1 174 ? -20.663 -0.162 6.404 1.00 87.81 174 THR A O 1
ATOM 1359 N N . ALA A 1 175 ? -22.642 -0.003 7.441 1.00 85.88 175 ALA A N 1
ATOM 1360 C CA . ALA A 1 175 ? -22.843 -1.447 7.512 1.00 85.88 175 ALA A CA 1
ATOM 1361 C C . ALA A 1 175 ? -22.750 -2.103 6.118 1.00 85.88 175 ALA A C 1
ATOM 1363 O O . ALA A 1 175 ? -23.295 -1.597 5.136 1.00 85.88 175 ALA A O 1
ATOM 1364 N N . GLY A 1 176 ? -22.046 -3.236 6.038 1.00 85.75 176 GLY A N 1
ATOM 1365 C CA . GLY A 1 176 ? -21.813 -3.969 4.788 1.00 85.75 176 GLY A CA 1
ATOM 1366 C C . GLY A 1 176 ? -20.649 -3.450 3.937 1.00 85.75 176 GLY A C 1
ATOM 1367 O O . GLY A 1 176 ? -20.391 -4.017 2.882 1.00 85.75 176 GLY A O 1
ATOM 1368 N N . HIS A 1 177 ? -19.943 -2.405 4.377 1.00 93.12 177 HIS A N 1
ATOM 1369 C CA . HIS A 1 177 ? -18.736 -1.902 3.719 1.00 93.12 177 HIS A CA 1
ATOM 1370 C C . HIS A 1 177 ? -17.505 -2.152 4.599 1.00 93.12 177 HIS A C 1
ATOM 1372 O O . HIS A 1 177 ? -17.614 -2.309 5.815 1.00 93.12 177 HIS A O 1
ATOM 1378 N N . VAL A 1 178 ? -16.328 -2.175 3.974 1.00 95.75 178 VAL A N 1
ATOM 1379 C CA . VAL A 1 178 ? -15.025 -2.264 4.647 1.00 95.75 178 VAL A CA 1
ATOM 1380 C C . VAL A 1 178 ? -14.179 -1.057 4.253 1.00 95.75 178 VAL A C 1
ATOM 1382 O O . VAL A 1 178 ? -14.349 -0.529 3.157 1.00 95.75 178 VAL A O 1
ATOM 1385 N N . LEU A 1 179 ? -13.295 -0.586 5.130 1.00 97.94 179 LEU A N 1
ATOM 1386 C CA . LEU A 1 179 ? -12.380 0.507 4.805 1.00 97.94 179 LEU A CA 1
ATOM 1387 C C . LEU A 1 179 ? -11.218 -0.028 3.966 1.00 97.94 179 LEU A C 1
ATOM 1389 O O . LEU A 1 179 ? -10.487 -0.905 4.429 1.00 97.94 179 LEU A O 1
ATOM 1393 N N . TRP A 1 180 ? -11.014 0.534 2.778 1.00 98.00 180 TRP A N 1
ATOM 1394 C CA . TRP A 1 180 ? -9.809 0.298 1.985 1.00 98.00 180 TRP A CA 1
ATOM 1395 C C . TRP A 1 180 ? -8.810 1.402 2.278 1.00 98.00 180 TRP A C 1
ATOM 1397 O O . TRP A 1 180 ? -9.017 2.555 1.900 1.00 98.00 180 TRP A O 1
ATOM 1407 N N . GLY A 1 181 ? -7.752 1.063 3.005 1.00 97.94 181 GLY A N 1
ATOM 1408 C CA . GLY A 1 181 ? -6.796 2.043 3.492 1.00 97.94 181 GLY A CA 1
ATOM 1409 C C . GLY A 1 181 ? -5.370 1.757 3.053 1.00 97.94 181 GLY A C 1
ATOM 1410 O O . GLY A 1 181 ? -4.987 0.604 2.896 1.00 97.94 181 GLY A O 1
ATOM 1411 N N . THR A 1 182 ? -4.551 2.794 2.917 1.00 98.06 182 THR A N 1
ATOM 1412 C CA . THR A 1 182 ? -3.111 2.632 2.688 1.00 98.06 182 THR A CA 1
ATOM 1413 C C . THR A 1 182 ? -2.290 3.600 3.529 1.00 98.06 182 THR A C 1
ATOM 1415 O O . THR A 1 182 ? -2.663 4.761 3.689 1.00 98.06 182 THR A O 1
ATOM 1418 N N . GLY A 1 183 ? -1.147 3.137 4.031 1.00 95.56 183 GLY A N 1
ATOM 1419 C CA . GLY A 1 183 ? -0.119 3.964 4.662 1.00 95.56 183 GLY A CA 1
ATOM 1420 C C . GLY A 1 183 ? 1.255 3.367 4.385 1.00 95.56 183 GLY A C 1
ATOM 1421 O O . GLY A 1 183 ? 1.408 2.154 4.448 1.00 95.56 183 GLY A O 1
ATOM 1422 N N . SER A 1 184 ? 2.233 4.193 4.012 1.00 91.25 184 SER A N 1
ATOM 1423 C CA . SER A 1 184 ? 3.543 3.699 3.566 1.00 91.25 184 SER A CA 1
ATOM 1424 C C . SER A 1 184 ? 4.694 4.136 4.454 1.00 91.25 184 SER A C 1
ATOM 1426 O O . SER A 1 184 ? 4.707 5.270 4.924 1.00 91.25 184 SER A O 1
ATOM 1428 N N . HIS A 1 185 ? 5.733 3.315 4.524 1.00 86.25 185 HIS A N 1
ATOM 1429 C CA . HIS A 1 185 ? 6.963 3.606 5.252 1.00 86.25 185 HIS A CA 1
ATOM 1430 C C . HIS A 1 185 ? 8.165 3.661 4.308 1.00 86.25 185 HIS A C 1
ATOM 1432 O O . HIS A 1 185 ? 8.234 2.911 3.334 1.00 86.25 185 HIS A O 1
ATOM 1438 N N . CYS A 1 186 ? 9.145 4.511 4.614 1.00 85.88 186 CYS A N 1
ATOM 1439 C CA . CYS A 1 186 ? 10.496 4.351 4.083 1.00 85.88 186 CYS A CA 1
ATOM 1440 C C . CYS A 1 186 ? 11.360 3.712 5.166 1.00 85.88 186 CYS A C 1
ATOM 1442 O O . CYS A 1 186 ? 11.426 4.214 6.289 1.00 85.88 186 CYS A O 1
ATOM 1444 N N . LEU A 1 187 ? 12.030 2.604 4.847 1.00 81.88 187 LEU A N 1
ATOM 1445 C CA . LEU A 1 187 ? 12.858 1.895 5.825 1.00 81.88 187 LEU A CA 1
ATOM 1446 C C . LEU A 1 187 ? 13.990 2.782 6.372 1.00 81.88 187 LEU A C 1
ATOM 1448 O O . LEU A 1 187 ? 14.383 2.641 7.533 1.00 81.88 187 LEU A O 1
ATOM 1452 N N . SER A 1 188 ? 14.469 3.731 5.557 1.00 79.00 188 SER A N 1
ATOM 1453 C CA . SER A 1 188 ? 15.448 4.757 5.935 1.00 79.00 188 SER A CA 1
ATOM 1454 C C . SER A 1 188 ? 15.061 5.544 7.185 1.00 79.00 188 SER A C 1
ATOM 1456 O O . SER A 1 188 ? 15.931 5.911 7.980 1.00 79.00 188 SER A O 1
ATOM 1458 N N . ASP A 1 189 ? 13.764 5.774 7.383 1.00 82.88 189 ASP A N 1
ATOM 1459 C CA . ASP A 1 189 ? 13.245 6.654 8.433 1.00 82.88 189 ASP A CA 1
ATOM 1460 C C . ASP A 1 189 ? 13.321 5.989 9.818 1.00 82.88 189 ASP A C 1
ATOM 1462 O O . ASP A 1 189 ? 13.228 6.653 10.849 1.00 82.88 189 ASP A O 1
ATOM 1466 N N . TRP A 1 190 ? 13.564 4.675 9.847 1.00 80.56 190 TRP A N 1
ATOM 1467 C CA . TRP A 1 190 ? 13.610 3.845 11.052 1.00 80.56 190 TRP A CA 1
ATOM 1468 C C . TRP A 1 190 ? 15.017 3.346 11.390 1.00 80.56 190 TRP A C 1
ATOM 1470 O O . TRP A 1 190 ? 15.188 2.504 12.270 1.00 80.56 190 TRP A O 1
ATOM 1480 N N . THR A 1 191 ? 16.045 3.872 10.723 1.00 69.56 191 THR A N 1
ATOM 1481 C CA . THR A 1 191 ? 17.447 3.441 10.885 1.00 69.56 191 THR A CA 1
ATOM 1482 C C . THR A 1 191 ? 17.999 3.637 12.299 1.00 69.56 191 THR A C 1
ATOM 1484 O O . THR A 1 191 ? 18.915 2.921 12.702 1.00 69.56 191 THR A O 1
ATOM 1487 N N . SER A 1 192 ? 17.425 4.552 13.087 1.00 71.50 192 SER A N 1
ATOM 1488 C CA . SER A 1 192 ? 17.770 4.742 14.501 1.00 71.50 192 SER A CA 1
ATOM 1489 C C . SER A 1 192 ? 17.222 3.636 15.414 1.00 71.50 192 SER A C 1
ATOM 1491 O O . SER A 1 192 ? 17.775 3.412 16.491 1.00 7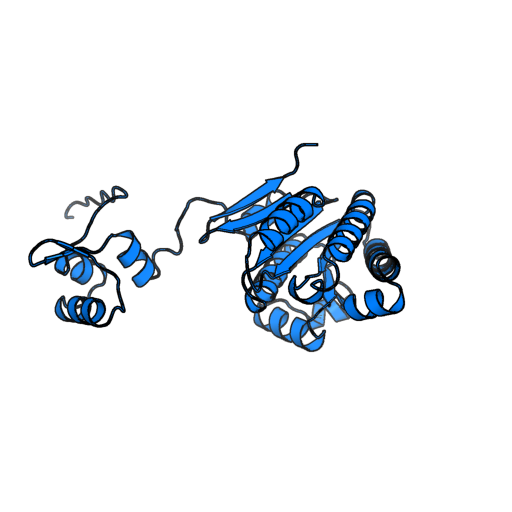1.50 192 SER A O 1
ATOM 1493 N N . SER A 1 193 ? 16.162 2.926 15.000 1.00 79.12 193 SER A N 1
ATOM 1494 C CA . SER A 1 193 ? 15.626 1.753 15.697 1.00 79.12 193 SER A CA 1
ATOM 1495 C C . SER A 1 193 ? 14.654 0.953 14.822 1.00 79.12 193 SER A C 1
ATOM 1497 O O . SER A 1 193 ? 13.444 1.187 14.812 1.00 79.12 193 SER A O 1
ATOM 1499 N N . TYR A 1 194 ? 15.153 -0.097 14.170 1.00 81.50 194 TYR A N 1
ATOM 1500 C CA . TYR A 1 194 ? 14.295 -1.053 13.462 1.00 81.50 194 TYR A CA 1
ATOM 1501 C C . TYR A 1 194 ? 13.332 -1.806 14.391 1.00 81.50 194 TYR A C 1
ATOM 1503 O O . TYR A 1 194 ? 12.276 -2.269 13.963 1.00 81.50 194 TYR A O 1
ATOM 1511 N N . GLN A 1 195 ? 13.667 -1.918 15.680 1.00 84.25 195 GLN A N 1
ATOM 1512 C CA . GLN A 1 195 ? 12.759 -2.483 16.677 1.00 84.25 195 GLN A CA 1
ATOM 1513 C C . GLN A 1 195 ? 11.512 -1.616 16.867 1.00 84.25 195 GLN A C 1
ATOM 1515 O O . GLN A 1 195 ? 10.440 -2.169 17.100 1.00 84.25 195 GLN A O 1
ATOM 1520 N N . ALA A 1 196 ? 11.631 -0.291 16.739 1.00 87.56 196 ALA A N 1
ATOM 1521 C CA . ALA A 1 196 ? 10.486 0.608 16.815 1.00 87.56 196 ALA A CA 1
ATOM 1522 C C . ALA A 1 196 ? 9.529 0.397 15.632 1.00 87.56 196 ALA A C 1
ATOM 1524 O O . ALA A 1 196 ? 8.323 0.350 15.854 1.00 87.56 196 ALA A O 1
ATOM 1525 N N . LEU A 1 197 ? 10.057 0.172 14.421 1.00 89.69 197 LEU A N 1
ATOM 1526 C CA . LEU A 1 197 ? 9.238 -0.173 13.253 1.00 89.69 197 LEU A CA 1
ATOM 1527 C C . LEU A 1 197 ? 8.503 -1.499 13.470 1.00 89.69 197 LEU A C 1
ATOM 1529 O O . LEU A 1 197 ? 7.290 -1.559 13.327 1.00 89.69 197 LEU A O 1
ATOM 1533 N N . ILE A 1 198 ? 9.215 -2.549 13.892 1.00 89.62 198 ILE A N 1
ATOM 1534 C CA . ILE A 1 198 ? 8.587 -3.847 14.186 1.00 89.62 198 ILE A CA 1
ATOM 1535 C C . ILE A 1 198 ? 7.514 -3.721 15.272 1.00 89.62 198 ILE A C 1
ATOM 1537 O O . ILE A 1 198 ? 6.444 -4.315 15.157 1.00 89.62 198 ILE A O 1
ATOM 1541 N N . HIS A 1 199 ? 7.786 -2.951 16.326 1.00 91.56 199 HIS A N 1
ATOM 1542 C CA . HIS A 1 199 ? 6.809 -2.709 17.379 1.00 91.56 199 HIS A CA 1
ATOM 1543 C C . HIS A 1 199 ? 5.572 -1.984 16.839 1.00 91.56 199 HIS A C 1
ATOM 1545 O O . HIS A 1 199 ? 4.456 -2.410 17.128 1.00 91.56 199 HIS A O 1
ATOM 1551 N N . PHE A 1 200 ? 5.764 -0.930 16.043 1.00 93.94 200 PHE A N 1
ATOM 1552 C CA . PHE A 1 200 ? 4.684 -0.196 15.391 1.00 93.94 200 PHE A CA 1
ATOM 1553 C C . PHE A 1 200 ? 3.823 -1.121 14.518 1.00 93.94 200 PHE A C 1
ATOM 1555 O O . PHE A 1 200 ? 2.617 -1.201 14.745 1.00 93.94 200 PHE A O 1
ATOM 1562 N N . GLU A 1 201 ? 4.439 -1.876 13.605 1.00 94.69 201 GLU A N 1
ATOM 1563 C CA . GLU A 1 201 ? 3.740 -2.784 12.683 1.00 94.69 201 GLU A CA 1
ATOM 1564 C C . GLU A 1 201 ? 2.972 -3.876 13.426 1.00 94.69 201 GLU A C 1
ATOM 1566 O O . GLU A 1 201 ? 1.813 -4.151 13.123 1.00 94.69 201 GLU A O 1
ATOM 1571 N N . HIS A 1 202 ? 3.575 -4.454 14.470 1.00 94.75 202 HIS A N 1
ATOM 1572 C CA . HIS A 1 202 ? 2.895 -5.430 15.314 1.00 94.75 202 HIS A CA 1
ATOM 1573 C C . HIS A 1 202 ? 1.652 -4.830 15.985 1.00 94.75 202 HIS A C 1
ATOM 1575 O O . HIS A 1 202 ? 0.585 -5.437 15.962 1.00 94.75 202 HIS A O 1
ATOM 1581 N N . GLN A 1 203 ? 1.758 -3.643 16.591 1.00 96.88 203 GLN A N 1
ATOM 1582 C CA . GLN A 1 203 ? 0.609 -3.001 17.242 1.00 96.88 203 GLN A CA 1
ATOM 1583 C C . GLN A 1 203 ? -0.485 -2.617 16.235 1.00 96.88 203 GLN A C 1
ATOM 1585 O O . GLN A 1 203 ? -1.668 -2.810 16.520 1.00 96.88 203 GLN A O 1
ATOM 1590 N N . LEU A 1 204 ? -0.103 -2.114 15.058 1.00 95.50 204 LEU A N 1
ATOM 1591 C CA . LEU A 1 204 ? -1.042 -1.758 13.997 1.00 95.50 204 LEU A CA 1
ATOM 1592 C C . LEU A 1 204 ? -1.781 -2.995 13.473 1.00 95.50 204 LEU A C 1
ATOM 1594 O O . LEU A 1 204 ? -3.009 -2.989 13.395 1.00 95.50 204 LEU A O 1
ATOM 1598 N N . HIS A 1 205 ? -1.056 -4.083 13.207 1.00 95.75 205 HIS A N 1
ATOM 1599 C CA . HIS A 1 205 ? -1.645 -5.347 12.779 1.00 95.75 205 HIS A CA 1
ATOM 1600 C C . HIS A 1 205 ? -2.657 -5.885 13.799 1.00 95.75 205 HIS A C 1
ATOM 1602 O O . HIS A 1 205 ? -3.787 -6.207 13.436 1.00 95.75 205 HIS A O 1
ATOM 1608 N N . ARG A 1 206 ? -2.300 -5.889 15.093 1.00 96.00 206 ARG A N 1
ATOM 1609 C CA . ARG A 1 206 ? -3.209 -6.297 16.182 1.00 96.00 206 ARG A CA 1
ATOM 1610 C C . ARG A 1 206 ? -4.462 -5.425 16.260 1.00 96.00 206 ARG A C 1
ATOM 1612 O O . ARG A 1 206 ? -5.526 -5.924 16.612 1.00 96.00 206 ARG A O 1
ATOM 1619 N N . ALA A 1 207 ? -4.364 -4.136 15.933 1.00 95.69 207 ALA A N 1
ATOM 1620 C CA . ALA A 1 207 ? -5.542 -3.282 15.837 1.00 95.69 207 ALA A CA 1
ATOM 1621 C C . ALA A 1 207 ? -6.427 -3.685 14.643 1.00 95.69 207 ALA A C 1
ATOM 1623 O O . ALA A 1 207 ? -7.641 -3.828 14.810 1.00 95.69 207 ALA A O 1
ATOM 1624 N N . PHE A 1 208 ? -5.834 -3.923 13.467 1.00 95.94 208 PHE A N 1
ATOM 1625 C CA . PHE A 1 208 ? -6.563 -4.313 12.255 1.00 95.94 208 PHE A CA 1
ATOM 1626 C C . PHE A 1 208 ? -7.293 -5.649 12.364 1.00 95.94 208 PHE A C 1
ATOM 1628 O O . PHE A 1 208 ? -8.381 -5.752 11.810 1.00 95.94 208 PHE A O 1
ATOM 1635 N N . GLU A 1 209 ? -6.792 -6.618 13.138 1.00 94.19 209 GLU A N 1
ATOM 1636 C CA . GLU A 1 209 ? -7.501 -7.886 13.415 1.00 94.19 209 GLU A CA 1
ATOM 1637 C C . GLU A 1 209 ? -8.941 -7.683 13.929 1.00 94.19 209 GLU A C 1
ATOM 1639 O O . GLU A 1 209 ? -9.781 -8.572 13.803 1.00 94.19 209 GLU A O 1
ATOM 1644 N N . THR A 1 210 ? -9.236 -6.519 14.516 1.00 93.06 210 THR A N 1
ATOM 1645 C CA . THR A 1 210 ? -10.546 -6.195 15.102 1.00 93.06 210 THR A CA 1
ATOM 1646 C C . THR A 1 210 ? -11.374 -5.212 14.272 1.00 93.06 210 THR A C 1
ATOM 1648 O O . THR A 1 210 ? -12.484 -4.857 14.673 1.00 93.06 210 THR A O 1
ATOM 1651 N N . LEU A 1 211 ? -10.856 -4.751 13.129 1.00 94.19 211 LEU A N 1
ATOM 1652 C CA . LEU A 1 211 ? -11.464 -3.696 12.320 1.00 94.19 211 LEU A CA 1
ATOM 1653 C C . LEU A 1 211 ? -11.871 -4.214 10.931 1.00 94.19 211 LEU A C 1
ATOM 1655 O O . LEU A 1 211 ? -11.171 -5.041 10.353 1.00 94.19 211 LEU A O 1
ATOM 1659 N N . PRO A 1 212 ? -12.969 -3.703 10.341 1.00 95.31 212 PRO A N 1
ATOM 1660 C CA . PRO A 1 212 ?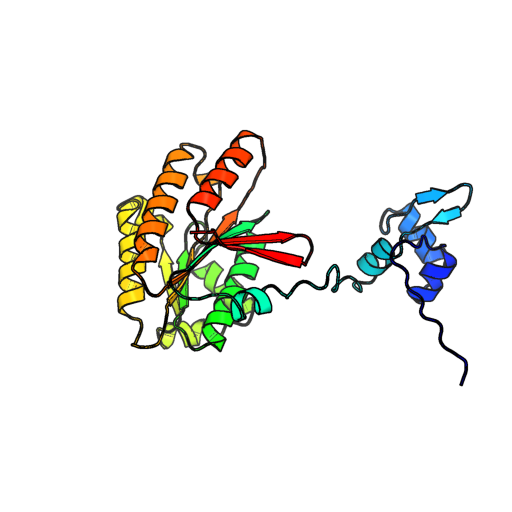 -13.379 -4.055 8.983 1.00 95.31 212 PRO A CA 1
ATOM 1661 C C . PRO A 1 212 ? -12.504 -3.317 7.957 1.00 95.31 212 PRO A C 1
ATOM 1663 O O . PRO A 1 212 ? -12.963 -2.394 7.285 1.00 95.31 212 PRO A O 1
ATOM 1666 N N . VAL A 1 213 ? -11.223 -3.680 7.884 1.00 96.50 213 VAL A N 1
ATOM 1667 C CA . VAL A 1 213 ? -10.188 -3.001 7.092 1.00 96.50 213 VAL A CA 1
ATOM 1668 C C . VAL A 1 213 ? -9.520 -3.970 6.130 1.00 96.50 213 VAL A C 1
ATOM 1670 O O . VAL A 1 213 ? -9.164 -5.085 6.502 1.00 96.50 213 VAL A O 1
ATOM 1673 N N . ILE A 1 214 ? -9.287 -3.498 4.911 1.00 96.94 214 ILE A N 1
ATOM 1674 C CA . ILE A 1 214 ? -8.264 -4.032 4.017 1.00 96.94 214 ILE A CA 1
ATOM 1675 C C . ILE A 1 214 ? -7.208 -2.931 3.907 1.00 96.94 214 ILE A C 1
ATOM 1677 O O . ILE A 1 214 ? -7.479 -1.854 3.375 1.00 96.94 214 ILE A O 1
ATOM 1681 N N . ALA A 1 215 ? -6.036 -3.170 4.488 1.00 97.31 215 ALA A N 1
ATOM 1682 C CA . ALA A 1 215 ? -4.954 -2.201 4.587 1.00 97.31 215 ALA A CA 1
ATOM 1683 C C . ALA A 1 215 ? -3.764 -2.617 3.725 1.00 97.31 215 ALA A C 1
ATOM 1685 O O . ALA A 1 215 ? -3.220 -3.709 3.887 1.00 97.31 215 ALA A O 1
ATOM 1686 N N . LEU A 1 216 ? -3.324 -1.711 2.858 1.00 96.38 216 LEU A N 1
ATOM 1687 C CA . LEU A 1 216 ? -2.061 -1.810 2.144 1.00 96.38 216 LEU A CA 1
ATOM 1688 C C . LEU A 1 216 ? -0.964 -1.109 2.952 1.00 96.38 216 LEU A C 1
ATOM 1690 O O . LEU A 1 216 ? -1.094 0.069 3.290 1.00 96.38 216 LEU A O 1
ATOM 1694 N N . CYS A 1 217 ? 0.134 -1.813 3.206 1.00 95.44 217 CYS A N 1
ATOM 1695 C CA . CYS A 1 217 ? 1.321 -1.294 3.877 1.00 95.44 217 CYS A CA 1
ATOM 1696 C C . CYS A 1 217 ? 2.526 -1.332 2.922 1.00 95.44 217 CYS A C 1
ATOM 1698 O O . CYS A 1 217 ? 3.287 -2.305 2.905 1.00 95.44 217 CYS A O 1
ATOM 1700 N N . PRO A 1 218 ? 2.705 -0.323 2.044 1.00 93.19 218 PRO A N 1
ATOM 1701 C CA . PRO A 1 218 ? 3.905 -0.230 1.226 1.00 93.19 218 PRO A CA 1
ATOM 1702 C C . PRO A 1 218 ? 5.133 0.129 2.069 1.00 93.19 218 PRO A C 1
ATOM 1704 O O . PRO A 1 218 ? 5.111 1.084 2.841 1.00 93.19 218 PRO A O 1
ATOM 1707 N N . CYS A 1 219 ? 6.243 -0.568 1.861 1.00 90.31 219 CYS A N 1
ATOM 1708 C CA . CYS A 1 219 ? 7.522 -0.282 2.497 1.00 90.31 219 CYS A CA 1
ATOM 1709 C C . CYS A 1 219 ? 8.609 -0.105 1.432 1.00 90.31 219 CYS A C 1
ATOM 1711 O O . CYS A 1 219 ? 8.857 -1.013 0.634 1.00 90.31 219 CYS A O 1
ATOM 1713 N N . VAL A 1 220 ? 9.248 1.066 1.407 1.00 87.44 220 VAL A N 1
ATOM 1714 C CA . VAL A 1 220 ? 10.330 1.381 0.465 1.00 87.44 220 VAL A CA 1
ATOM 1715 C C . VAL A 1 220 ? 11.671 0.908 1.017 1.00 87.44 220 VAL A C 1
ATOM 1717 O O . VAL A 1 220 ? 12.053 1.238 2.144 1.00 87.44 220 VAL A O 1
ATOM 1720 N N . LEU A 1 221 ? 12.393 0.147 0.196 1.00 81.62 221 LEU A N 1
ATOM 1721 C CA . LEU A 1 221 ? 13.699 -0.433 0.490 1.00 81.62 221 LEU A CA 1
ATOM 1722 C C . LEU A 1 221 ? 14.801 0.326 -0.252 1.00 81.62 221 LEU A C 1
ATOM 1724 O O . LEU A 1 221 ? 15.281 -0.121 -1.290 1.00 81.62 221 LEU A O 1
ATOM 1728 N N . ASP A 1 222 ? 15.235 1.455 0.307 1.00 68.19 222 ASP A N 1
ATOM 1729 C CA . ASP A 1 222 ? 16.228 2.322 -0.345 1.00 68.19 222 ASP A CA 1
ATOM 1730 C C . ASP A 1 222 ? 17.592 1.620 -0.536 1.00 68.19 222 ASP A C 1
ATOM 1732 O O . ASP A 1 222 ? 18.276 1.832 -1.538 1.00 68.19 222 ASP A O 1
ATOM 1736 N N . HIS A 1 223 ? 17.972 0.725 0.391 1.00 66.62 223 HIS A N 1
ATOM 1737 C CA . HIS A 1 223 ? 19.170 -0.117 0.302 1.00 66.62 223 HIS A CA 1
ATOM 1738 C C . HIS A 1 223 ? 18.932 -1.497 0.932 1.00 66.62 223 HIS A C 1
ATOM 1740 O O . HIS A 1 223 ? 18.513 -1.595 2.085 1.00 66.62 223 HIS A O 1
ATOM 1746 N N . VAL A 1 224 ? 19.260 -2.580 0.220 1.00 59.97 224 VAL A N 1
ATOM 1747 C CA . VAL A 1 224 ? 19.207 -3.944 0.774 1.00 59.97 224 VAL A CA 1
ATOM 1748 C C . VAL A 1 224 ? 20.601 -4.361 1.241 1.00 59.97 224 VAL A C 1
ATOM 1750 O O . VAL A 1 224 ? 21.547 -4.411 0.460 1.00 59.97 224 VAL A O 1
ATOM 1753 N N . ASN A 1 225 ? 20.722 -4.680 2.526 1.00 67.50 225 ASN A N 1
ATOM 1754 C CA . ASN A 1 225 ? 21.886 -5.327 3.129 1.00 67.50 225 ASN A CA 1
ATOM 1755 C C . ASN A 1 225 ? 21.412 -6.512 3.994 1.00 67.50 225 ASN A C 1
ATOM 1757 O O . ASN A 1 225 ? 20.208 -6.722 4.147 1.00 67.50 225 ASN A O 1
ATOM 1761 N N . GLN A 1 226 ? 22.340 -7.295 4.554 1.00 62.62 226 GLN A N 1
ATOM 1762 C CA . GLN A 1 226 ? 21.993 -8.478 5.353 1.00 62.62 226 GLN A CA 1
ATOM 1763 C C . GLN A 1 226 ? 21.084 -8.140 6.549 1.00 62.62 226 GLN A C 1
ATOM 1765 O O . GLN A 1 226 ? 20.104 -8.840 6.790 1.00 62.62 226 GLN A O 1
ATOM 1770 N N . SER A 1 227 ? 21.352 -7.035 7.245 1.00 65.19 227 SER A N 1
ATOM 1771 C CA . SER A 1 227 ? 20.547 -6.570 8.380 1.00 65.19 227 SER A CA 1
ATOM 1772 C C . SER A 1 227 ? 19.124 -6.182 7.963 1.00 65.19 227 SER A C 1
ATOM 1774 O O . SER A 1 227 ? 18.158 -6.497 8.658 1.00 65.19 227 SER A O 1
ATOM 1776 N N . ASN A 1 228 ? 18.977 -5.545 6.799 1.00 68.19 228 ASN A N 1
ATOM 1777 C CA . ASN A 1 228 ? 17.676 -5.174 6.252 1.00 68.19 228 ASN A CA 1
ATOM 1778 C C . ASN A 1 228 ? 16.907 -6.418 5.777 1.00 68.19 228 ASN A C 1
ATOM 1780 O O . ASN A 1 228 ? 15.692 -6.446 5.903 1.00 68.19 228 ASN A O 1
ATOM 1784 N N . PHE A 1 229 ? 17.575 -7.485 5.322 1.00 74.44 229 PHE A N 1
ATOM 1785 C CA . PHE A 1 229 ? 16.905 -8.742 4.964 1.00 74.44 229 PHE A CA 1
ATOM 1786 C C . PHE A 1 229 ? 16.253 -9.446 6.168 1.00 74.44 229 PHE A C 1
ATOM 1788 O O . PHE A 1 229 ? 15.096 -9.857 6.088 1.00 74.44 229 PHE A O 1
ATOM 1795 N N . GLU A 1 230 ? 16.946 -9.549 7.307 1.00 77.88 230 GLU A N 1
ATOM 1796 C CA . GLU A 1 230 ? 16.359 -10.123 8.533 1.00 77.88 230 GLU A CA 1
ATOM 1797 C C . GLU A 1 230 ? 15.158 -9.310 9.026 1.00 77.88 230 GLU A C 1
ATOM 1799 O O . GLU A 1 230 ? 14.143 -9.866 9.454 1.00 77.88 230 GLU A O 1
ATOM 1804 N N . LEU A 1 231 ? 15.252 -7.984 8.923 1.00 77.19 231 LEU A N 1
ATOM 1805 C CA . LEU A 1 231 ? 14.149 -7.087 9.232 1.00 77.19 231 LEU A CA 1
ATOM 1806 C C . LEU A 1 231 ? 12.937 -7.341 8.331 1.00 77.19 231 LEU A C 1
ATOM 1808 O O . LEU A 1 231 ? 11.818 -7.408 8.835 1.00 77.19 231 LEU A O 1
ATOM 1812 N N . LEU A 1 232 ? 13.154 -7.540 7.029 1.00 78.00 232 LEU A N 1
ATOM 1813 C CA . LEU A 1 232 ? 12.079 -7.847 6.083 1.00 78.00 232 LEU A CA 1
ATOM 1814 C C . LEU A 1 232 ? 11.342 -9.131 6.451 1.00 78.00 232 LEU A C 1
ATOM 1816 O O . LEU A 1 232 ? 10.114 -9.144 6.475 1.00 78.00 232 LEU A O 1
ATOM 1820 N N . MET A 1 233 ? 12.074 -10.186 6.809 1.00 82.56 233 MET A N 1
ATOM 1821 C CA . MET A 1 233 ? 11.458 -11.444 7.241 1.00 82.56 233 MET A CA 1
ATOM 1822 C C . MET A 1 233 ? 10.597 -11.263 8.497 1.00 82.56 233 MET A C 1
ATOM 1824 O O . MET A 1 233 ? 9.524 -11.857 8.607 1.00 82.56 233 MET A O 1
ATOM 1828 N N . ARG A 1 234 ? 11.027 -10.403 9.428 1.00 84.06 234 ARG A N 1
ATOM 1829 C CA . ARG A 1 234 ? 10.244 -10.074 10.628 1.00 84.06 234 ARG A CA 1
ATOM 1830 C C . ARG A 1 234 ? 9.014 -9.231 10.307 1.00 84.06 234 ARG A C 1
ATOM 1832 O O . ARG A 1 234 ? 7.954 -9.505 10.860 1.00 84.06 234 ARG A O 1
ATOM 1839 N N . LEU A 1 235 ? 9.123 -8.258 9.403 1.00 85.38 235 LEU A N 1
ATOM 1840 C CA . LEU A 1 235 ? 7.974 -7.471 8.946 1.00 85.38 235 LEU A CA 1
ATOM 1841 C C . LEU A 1 235 ? 6.892 -8.370 8.345 1.00 85.38 235 LEU A C 1
ATOM 1843 O O . LEU A 1 235 ? 5.733 -8.257 8.735 1.00 85.38 235 LEU A O 1
ATOM 1847 N N . VAL A 1 236 ? 7.273 -9.315 7.477 1.00 87.19 236 VAL A N 1
ATOM 1848 C CA . VAL A 1 236 ? 6.335 -10.283 6.880 1.00 87.19 236 VAL A CA 1
ATOM 1849 C C . VAL A 1 236 ? 5.584 -11.076 7.958 1.00 87.19 236 VAL A C 1
ATOM 1851 O O . VAL A 1 236 ? 4.390 -11.302 7.813 1.00 87.19 236 VAL A O 1
ATOM 1854 N N . SER A 1 237 ? 6.230 -11.436 9.075 1.00 86.00 237 SER A N 1
ATOM 1855 C CA . SER A 1 237 ? 5.578 -12.164 10.182 1.00 86.00 237 SER A CA 1
ATOM 1856 C C . SER A 1 237 ? 4.560 -11.349 10.998 1.00 86.00 237 SER A C 1
ATOM 1858 O O . SER A 1 237 ? 3.875 -11.905 11.853 1.00 86.00 237 SER A O 1
ATOM 1860 N N . HIS A 1 238 ? 4.458 -10.042 10.748 1.00 88.69 238 HIS A N 1
ATOM 1861 C CA . HIS A 1 238 ? 3.500 -9.135 11.388 1.00 88.69 238 HIS A CA 1
ATOM 1862 C C . HIS A 1 238 ? 2.421 -8.627 10.420 1.00 88.69 238 HIS A C 1
ATOM 1864 O O . HIS A 1 238 ? 1.741 -7.648 10.710 1.00 88.69 238 HIS A O 1
ATOM 1870 N N . HIS A 1 239 ? 2.270 -9.280 9.270 1.00 90.56 239 HIS A N 1
ATOM 1871 C CA . HIS A 1 239 ? 1.242 -8.989 8.278 1.00 90.56 239 HIS A CA 1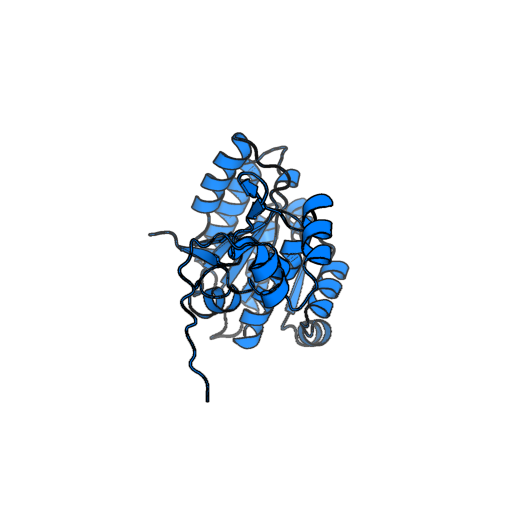
ATOM 1872 C C . HIS A 1 239 ? 0.475 -10.273 7.957 1.00 90.56 239 HIS A C 1
ATOM 1874 O O . HIS A 1 239 ? 1.045 -11.364 7.972 1.00 90.56 239 HIS A O 1
ATOM 1880 N N . SER A 1 240 ? -0.822 -10.161 7.664 1.00 89.19 240 SER A N 1
ATOM 1881 C CA . SER A 1 240 ? -1.632 -11.330 7.286 1.00 89.19 240 SER A CA 1
ATOM 1882 C C . SER A 1 240 ? -1.289 -11.815 5.880 1.00 89.19 240 SER A C 1
ATOM 1884 O O . SER A 1 240 ? -1.456 -12.996 5.564 1.00 89.19 240 SER A O 1
ATOM 1886 N N . SER A 1 241 ? -0.766 -10.920 5.043 1.00 89.12 241 SER A N 1
ATOM 1887 C CA . SER A 1 241 ? -0.249 -11.264 3.731 1.00 89.12 241 SER A CA 1
ATOM 1888 C C . SER A 1 241 ? 0.913 -10.371 3.304 1.00 89.12 241 SER A C 1
ATOM 1890 O O . SER A 1 241 ? 1.105 -9.257 3.793 1.00 89.12 241 SER A O 1
ATOM 1892 N N . ALA A 1 242 ? 1.714 -10.886 2.376 1.00 88.75 242 ALA A N 1
ATOM 1893 C CA . ALA A 1 242 ? 2.806 -10.165 1.744 1.00 88.75 242 ALA A CA 1
ATOM 1894 C C . ALA A 1 242 ? 2.699 -10.300 0.225 1.00 88.75 242 ALA A C 1
ATOM 1896 O O . ALA A 1 242 ? 2.643 -11.408 -0.316 1.00 88.75 242 ALA A O 1
ATOM 1897 N N . LEU A 1 243 ? 2.673 -9.161 -0.458 1.00 84.81 243 LEU A N 1
ATOM 1898 C CA . LEU A 1 243 ? 2.659 -9.062 -1.907 1.00 84.81 243 LEU A CA 1
ATOM 1899 C C . LEU A 1 243 ? 4.077 -8.788 -2.416 1.00 84.81 243 LEU A C 1
ATOM 1901 O O . LEU A 1 243 ? 4.699 -7.779 -2.077 1.00 84.81 243 LEU A O 1
ATOM 1905 N N . PHE A 1 244 ? 4.558 -9.662 -3.292 1.00 80.25 244 PHE A N 1
ATOM 1906 C CA . PHE A 1 244 ? 5.830 -9.506 -3.988 1.00 80.25 244 PHE A CA 1
ATOM 1907 C C . PHE A 1 244 ? 5.565 -9.219 -5.459 1.00 80.25 244 PHE A C 1
ATOM 1909 O O . PHE A 1 244 ? 4.995 -10.054 -6.159 1.00 80.25 244 PHE A O 1
ATOM 1916 N N . ASN A 1 245 ? 5.991 -8.052 -5.936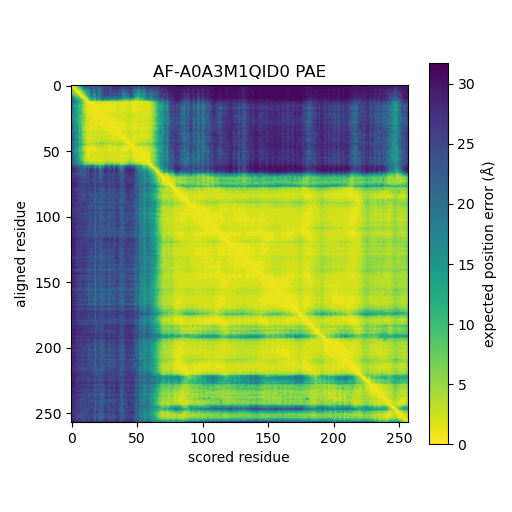 1.00 69.62 245 ASN A N 1
ATOM 1917 C CA . ASN A 1 245 ? 5.870 -7.685 -7.342 1.00 69.62 245 ASN A CA 1
ATOM 1918 C C . ASN A 1 245 ? 7.148 -8.082 -8.100 1.00 69.62 245 ASN A C 1
ATOM 1920 O O . ASN A 1 245 ? 8.072 -7.285 -8.245 1.00 69.62 245 ASN A O 1
ATOM 1924 N N . ALA A 1 246 ? 7.242 -9.347 -8.520 1.00 59.16 246 ALA A N 1
ATOM 1925 C CA . ALA A 1 246 ? 8.397 -9.857 -9.254 1.00 59.16 246 ALA A CA 1
ATOM 1926 C C . ALA A 1 246 ? 8.140 -9.787 -10.767 1.00 59.16 246 ALA A C 1
ATOM 1928 O O . ALA A 1 246 ? 7.389 -10.606 -11.290 1.00 59.16 246 ALA A O 1
ATOM 1929 N N . ASN A 1 247 ? 8.782 -8.840 -11.465 1.00 51.94 247 ASN A N 1
ATOM 1930 C CA . ASN A 1 247 ? 8.808 -8.742 -12.934 1.00 51.94 247 ASN A CA 1
ATOM 1931 C C . ASN A 1 247 ? 7.438 -9.003 -13.598 1.00 51.94 247 ASN A C 1
ATOM 1933 O O . ASN A 1 247 ? 7.312 -9.918 -14.407 1.00 51.94 247 ASN A O 1
ATOM 1937 N N . GLU A 1 248 ? 6.416 -8.227 -13.217 1.00 54.69 248 GLU A N 1
ATOM 1938 C CA . GLU A 1 248 ? 5.043 -8.287 -13.765 1.00 54.69 248 GLU A CA 1
ATOM 1939 C C . GLU A 1 248 ? 4.215 -9.534 -13.402 1.00 54.69 248 GLU A C 1
ATOM 1941 O O . GLU A 1 248 ? 3.065 -9.651 -13.817 1.00 54.69 248 GLU A O 1
ATOM 1946 N N . SER A 1 249 ? 4.748 -10.442 -12.584 1.00 64.19 249 SER A N 1
ATOM 1947 C CA . SER A 1 249 ? 4.000 -11.558 -11.998 1.00 64.19 249 SER A CA 1
ATOM 1948 C C . SER A 1 249 ? 3.897 -11.366 -10.485 1.00 64.19 249 SER A C 1
ATOM 1950 O O . SER A 1 249 ? 4.726 -11.900 -9.739 1.00 64.19 249 SER A O 1
ATOM 1952 N N . PRO A 1 250 ? 2.920 -10.580 -10.003 1.00 75.56 250 PRO A N 1
ATOM 1953 C CA . PRO A 1 250 ? 2.746 -10.390 -8.578 1.00 75.56 250 PRO A CA 1
ATOM 1954 C C . PRO A 1 250 ? 2.357 -11.708 -7.894 1.00 75.56 250 PRO A C 1
ATOM 1956 O O . PRO A 1 250 ? 1.659 -12.555 -8.453 1.00 75.56 250 PRO A O 1
ATOM 1959 N N . ILE A 1 251 ? 2.839 -11.891 -6.667 1.00 79.00 251 ILE A N 1
ATOM 1960 C CA . ILE A 1 251 ? 2.553 -13.057 -5.830 1.00 79.00 251 ILE A CA 1
ATOM 1961 C C . ILE A 1 251 ? 2.051 -12.550 -4.486 1.00 79.00 251 ILE A C 1
ATOM 1963 O O . ILE A 1 251 ? 2.772 -11.832 -3.797 1.00 79.00 251 ILE A O 1
ATOM 1967 N N . LEU A 1 252 ? 0.839 -12.951 -4.104 1.00 83.06 252 LEU A N 1
ATOM 1968 C CA . LEU A 1 252 ? 0.293 -12.715 -2.771 1.00 83.06 252 LEU A CA 1
ATOM 1969 C C . LEU A 1 252 ? 0.493 -13.973 -1.920 1.00 83.06 252 LEU A C 1
ATOM 1971 O O . LEU A 1 252 ? -0.121 -15.009 -2.176 1.00 83.06 252 LEU A O 1
ATOM 1975 N N . LEU A 1 253 ? 1.355 -13.886 -0.912 1.00 84.56 253 LEU A N 1
ATOM 1976 C CA . LEU A 1 253 ? 1.517 -14.924 0.102 1.00 84.56 253 LEU A CA 1
ATOM 1977 C C . LEU A 1 253 ? 0.612 -14.592 1.284 1.00 84.56 253 LEU A C 1
ATOM 1979 O O . LEU A 1 253 ? 0.714 -13.497 1.829 1.00 84.56 253 LEU A O 1
ATOM 1983 N N . LYS A 1 254 ? -0.246 -15.525 1.698 1.00 84.81 254 LYS A N 1
ATOM 1984 C CA . LYS A 1 254 ? -1.032 -15.401 2.932 1.00 84.81 254 LYS A CA 1
ATOM 1985 C C . LYS A 1 254 ? -0.377 -16.192 4.057 1.00 84.81 254 LYS A C 1
ATOM 1987 O O . LYS A 1 254 ? 0.099 -17.306 3.825 1.00 84.81 254 LYS A O 1
ATOM 1992 N N . ALA A 1 255 ? -0.358 -15.624 5.258 1.00 80.31 255 ALA A N 1
ATOM 1993 C CA . ALA A 1 255 ? 0.052 -16.342 6.454 1.00 80.31 255 ALA A CA 1
ATOM 1994 C C . ALA A 1 255 ? -0.873 -17.552 6.667 1.00 80.31 255 ALA A C 1
ATOM 1996 O O . ALA A 1 255 ? -2.091 -17.457 6.512 1.00 80.31 255 ALA A O 1
ATOM 1997 N N . VAL A 1 256 ? -0.283 -18.702 6.992 1.00 71.31 256 VAL A N 1
ATOM 1998 C CA . VAL A 1 256 ? -1.042 -19.891 7.384 1.00 71.31 256 VAL A CA 1
ATOM 1999 C C . VAL A 1 256 ? -1.235 -19.799 8.892 1.00 71.31 256 VAL A C 1
ATOM 2001 O O . VAL A 1 256 ? -0.282 -20.024 9.637 1.00 71.31 256 VAL A O 1
ATOM 2004 N N . ASN A 1 257 ? -2.439 -19.413 9.311 1.00 55.91 257 ASN A N 1
ATOM 2005 C CA . ASN A 1 257 ? -2.857 -19.408 10.714 1.00 55.91 257 ASN A CA 1
ATOM 2006 C C . ASN A 1 257 ? -3.580 -20.708 11.066 1.00 55.91 257 ASN A C 1
ATOM 2008 O O . ASN A 1 257 ? -4.395 -21.167 10.232 1.00 55.91 257 ASN A O 1
#

pLDDT: mean 85.29, std 15.52, range [31.91, 98.62]

Secondary structure (DSSP, 8-state):
---------TT-EE-HHHHHHHHTS-HHHHHHHHHTTSS--EEETTEEEEEHHHHHHHTT--S-SSSPPPHHHHHHHH--SSEEEEEEESSHHHHHHHHHHHHHHHHHTT--EEEEESSS-HHHHHHHHHHTT--HHHHHHTTSEEEEEHHHHHHHHHHHHHHHHHHHHHHTSPTT--EEEEE-EEGGGGTT-HHHHHHHHHHHHHHHTTSSEEEEEEEE-S---HHHHHHHHHHHTTSSEEEEEETTEEEEEEP--

Sequence (257 aa):
MRTGVLKLNNKALLTVDEVADFLRVAPNTVYRWLRSGKIKGTKIGKEWRISQSVVDEFAGLNTTGGRGPSLQQLLDANLTAPEHILVMQSNREDVFVLQADFLKVGLEAGHPLFVGAWWQSIADLRTHFAAAGLPVEQLEESGRLVFEDLGAAYQLRGVAGVIEIWQAQTKRVTAGHVLWGTGSHCLSDWTSSYQALIHFEHQLHRAFETLPVIALCPCVLDHVNQSNFELLMRLVSHHSSALFNANESPILLKAVN

Solvent-accessible surface area (backbone atoms only — not comparable to full-atom values): 14440 Å² total; per-residue (Å²): 141,82,83,86,82,90,79,84,64,99,81,50,68,34,44,53,61,59,50,11,62,73,71,72,50,59,45,68,58,50,56,49,29,47,73,72,60,76,40,72,66,47,73,60,87,96,42,58,31,29,45,52,68,54,52,30,48,73,68,62,63,52,83,65,59,51,101,42,55,49,66,66,56,48,55,71,77,70,68,60,66,51,36,38,33,37,31,72,32,76,44,74,70,60,48,56,56,54,49,41,54,55,49,48,53,33,48,77,73,68,28,43,38,39,40,36,29,46,88,57,55,70,69,55,51,50,51,54,35,39,73,72,68,45,68,52,70,65,28,41,77,71,65,40,34,46,79,46,61,36,38,62,29,30,75,74,51,36,64,61,36,38,50,51,50,57,54,54,56,49,70,69,53,53,92,97,51,44,35,33,30,37,41,51,48,54,55,74,82,32,72,92,39,61,65,57,50,52,50,44,44,42,54,49,41,63,53,38,74,78,36,59,27,39,34,43,35,40,36,25,46,83,69,88,48,75,72,50,51,58,49,50,58,54,51,52,75,43,30,53,24,36,40,46,75,52,74,77,27,42,43,79,47,66,63,90,128

Nearest PDB structures (foldseek):
  4yds-assembly1_A  TM=6.871E-01  e=5.179E-07  Sulfolobus acidocaldarius DSM 639
  3k0f-assembly1_C  TM=7.222E-01  e=1.795E-06  Synechococcus elongatus PCC 7942 = FACHB-805
  3dvl-assembly1_A  TM=6.723E-01  e=6.603E-06  Synechococcus elongatus PCC 7942 = FACHB-805
  7v3x-assembly1_F  TM=6.510E-01  e=3.078E-05  Synechococcus elongatus PCC 7942 = FACHB-805
  4wia-assembly1_C  TM=7.054E-01  e=4.418E-04  Methanocaldococcus jannaschii DSM 2661

Mean predicted aligned error: 12.35 Å

Foldseek 3Di:
DDDDDPPPDQWDWDFLVRLCVVLVHDSVVSVVCCVVVVQDWDDDDPTTTHHPVSSCVSSVVPVPPDPADFPLRCLQPPDFFPFEEEEEDADDLVVLVSLLSLQVSLVVVVAAEEEAEAPDDPVVSLVSNVVVPDPSVVCVVVVSYDYDHLNVLCVVPNLVSNLVVVVVSLVVTDPPHAYEYEYEEEVVVQVVDLVSVLVSLLVNLVSRNPGRYHYYYYYHPNDDDPVVVVSVVSSCVSGQWYWYCDSRRIDIDGDDD

Radius of gyration: 22.88 Å; Cα contacts (8 Å, |Δi|>4): 376; chains: 1; bounding box: 54×41×68 Å